Protein AF-A0A2I0SR01-F1 (afdb_monomer)

Structure (mmCIF, N/CA/C/O backbone):
data_AF-A0A2I0SR01-F1
#
_entry.id   AF-A0A2I0SR01-F1
#
loop_
_atom_site.group_PDB
_atom_s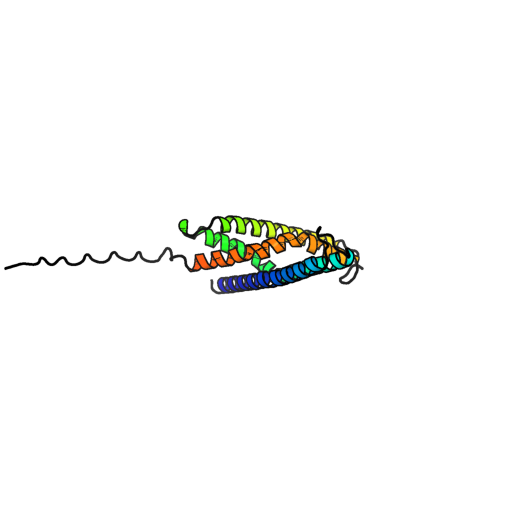ite.id
_atom_site.type_symbol
_atom_site.label_atom_id
_atom_site.label_alt_id
_atom_site.label_comp_id
_atom_site.label_asym_id
_atom_site.label_entity_id
_atom_site.label_seq_id
_atom_site.pdbx_PDB_ins_code
_atom_site.Cartn_x
_atom_site.Cartn_y
_atom_site.Cartn_z
_atom_site.occupancy
_atom_site.B_iso_or_equiv
_atom_site.auth_seq_id
_atom_site.auth_comp_id
_atom_site.auth_asym_id
_atom_site.auth_atom_id
_atom_site.pdbx_PDB_model_num
ATOM 1 N N . MET A 1 1 ? -26.925 -10.225 7.134 1.00 52.69 1 MET A N 1
ATOM 2 C CA . MET A 1 1 ? -25.995 -9.984 8.264 1.00 52.69 1 MET A CA 1
ATOM 3 C C . MET A 1 1 ? -24.881 -11.035 8.388 1.00 52.69 1 MET A C 1
ATOM 5 O O . MET A 1 1 ? -23.734 -10.642 8.496 1.00 52.69 1 MET A O 1
ATOM 9 N N . SER A 1 2 ? -25.132 -12.357 8.329 1.00 61.84 2 SER A N 1
ATOM 10 C CA . SER A 1 2 ? -24.053 -13.362 8.531 1.00 61.84 2 SER A CA 1
ATOM 11 C C . SER A 1 2 ? -22.964 -13.396 7.438 1.00 61.84 2 SER A C 1
ATOM 13 O O . SER A 1 2 ? -21.800 -13.632 7.756 1.00 61.84 2 SER A O 1
ATOM 15 N N . ALA A 1 3 ? -23.317 -13.155 6.169 1.00 66.38 3 ALA A N 1
ATOM 16 C CA . ALA A 1 3 ? -22.359 -13.140 5.054 1.00 66.38 3 ALA A CA 1
ATOM 17 C C . ALA A 1 3 ? -21.400 -11.936 5.114 1.00 66.38 3 ALA A C 1
ATOM 19 O O . ALA A 1 3 ? -20.198 -12.102 4.936 1.00 66.38 3 ALA A O 1
ATOM 20 N N . ASP A 1 4 ? -21.920 -10.764 5.479 1.00 76.50 4 ASP A N 1
ATOM 21 C CA . ASP A 1 4 ? -21.166 -9.512 5.617 1.00 76.50 4 ASP A CA 1
ATOM 22 C C . ASP A 1 4 ? -20.095 -9.606 6.724 1.00 76.50 4 ASP A C 1
ATOM 24 O O . ASP A 1 4 ? -18.917 -9.331 6.513 1.00 76.50 4 ASP A O 1
ATOM 28 N N . HIS A 1 5 ? -20.442 -10.196 7.876 1.00 79.62 5 HIS A N 1
ATOM 29 C CA . HIS A 1 5 ? -19.466 -10.489 8.936 1.00 79.62 5 HIS A CA 1
ATOM 30 C C . HIS A 1 5 ? -18.418 -11.555 8.567 1.00 79.62 5 HIS A C 1
ATOM 32 O O . HIS A 1 5 ? -17.373 -11.642 9.221 1.00 79.62 5 HIS A O 1
ATOM 38 N N . ARG A 1 6 ? -18.688 -12.435 7.593 1.00 86.12 6 ARG A N 1
ATOM 39 C CA . ARG A 1 6 ? -17.674 -13.374 7.082 1.00 86.12 6 ARG A CA 1
ATOM 40 C C . ARG A 1 6 ? -16.718 -12.638 6.151 1.00 86.12 6 ARG A C 1
ATOM 42 O O . ARG A 1 6 ? -15.528 -12.658 6.434 1.00 86.12 6 ARG A O 1
ATOM 49 N N . ALA A 1 7 ? -17.242 -11.900 5.173 1.00 88.88 7 ALA A N 1
ATOM 50 C CA . ALA A 1 7 ? -16.445 -11.086 4.257 1.00 88.88 7 ALA A CA 1
ATOM 51 C C . ALA A 1 7 ? -15.526 -10.105 5.006 1.00 88.88 7 ALA A C 1
ATOM 53 O O . ALA A 1 7 ? -14.319 -10.109 4.791 1.00 88.88 7 ALA A O 1
ATOM 54 N N . HIS A 1 8 ? -16.054 -9.371 5.990 1.00 92.25 8 HIS A N 1
ATOM 55 C CA . HIS A 1 8 ? -15.253 -8.462 6.815 1.00 92.25 8 HIS A CA 1
ATOM 56 C C . HIS A 1 8 ? -14.089 -9.168 7.534 1.00 92.25 8 HIS A C 1
ATOM 58 O O . HIS A 1 8 ? -12.955 -8.687 7.552 1.00 92.25 8 HIS A O 1
ATOM 64 N N . ARG A 1 9 ? -14.340 -10.349 8.119 1.00 93.00 9 ARG A N 1
ATOM 65 C CA . ARG A 1 9 ? -13.285 -11.147 8.767 1.00 93.00 9 ARG A CA 1
ATOM 66 C C . ARG A 1 9 ? -12.267 -11.680 7.769 1.00 93.00 9 ARG A C 1
ATOM 68 O O . ARG A 1 9 ? -11.122 -11.893 8.157 1.00 93.00 9 ARG A O 1
ATOM 75 N N . ASP A 1 10 ? -12.676 -11.955 6.540 1.00 94.94 10 ASP A N 1
ATOM 76 C CA . ASP A 1 10 ? -11.791 -12.422 5.477 1.00 94.94 10 ASP A CA 1
ATOM 77 C C . ASP A 1 10 ? -10.863 -11.286 5.034 1.00 94.94 10 ASP A C 1
ATOM 79 O O . ASP A 1 10 ? -9.646 -11.469 5.026 1.00 94.94 10 ASP A O 1
ATOM 83 N N . PHE A 1 11 ? -11.400 -10.080 4.838 1.00 95.88 11 PHE A N 1
ATOM 84 C CA . PHE A 1 11 ? -10.606 -8.887 4.540 1.00 95.88 11 PHE A CA 1
ATOM 85 C C . PHE A 1 11 ? -9.628 -8.528 5.660 1.00 95.88 11 PHE A C 1
ATOM 87 O O . PHE A 1 11 ? -8.463 -8.254 5.389 1.00 95.88 11 PHE A O 1
ATOM 94 N N . LEU A 1 12 ? -10.039 -8.624 6.928 1.00 96.81 12 LEU A N 1
ATOM 95 C CA . LEU A 1 12 ? -9.124 -8.437 8.059 1.00 96.81 12 LEU A CA 1
ATOM 96 C C . LEU A 1 12 ? -7.978 -9.465 8.085 1.00 96.81 12 LEU A C 1
ATOM 98 O O . LEU A 1 12 ? -6.892 -9.145 8.567 1.00 96.81 12 LEU A O 1
ATOM 102 N N . ARG A 1 13 ? -8.188 -10.690 7.579 1.00 96.56 13 ARG A N 1
ATOM 103 C CA . ARG A 1 13 ? -7.103 -11.678 7.429 1.00 96.56 13 ARG A CA 1
ATOM 104 C C . ARG A 1 13 ? -6.187 -11.349 6.255 1.00 96.56 13 ARG A C 1
ATOM 106 O O . ARG A 1 13 ? -4.988 -11.574 6.369 1.00 96.56 13 ARG A O 1
ATOM 113 N N . HIS A 1 14 ? -6.726 -10.838 5.148 1.00 97.19 14 HIS A N 1
ATOM 114 C CA . HIS A 1 14 ? -5.905 -10.362 4.032 1.00 97.19 14 HIS A CA 1
ATOM 115 C C . HIS A 1 14 ? -5.042 -9.173 4.454 1.00 97.19 14 HIS A C 1
ATOM 117 O O . HIS A 1 14 ? -3.862 -9.155 4.134 1.00 97.19 14 HIS A O 1
ATOM 123 N N . LEU A 1 15 ? -5.591 -8.264 5.263 1.00 98.00 15 LEU A N 1
ATOM 124 C CA . LEU A 1 15 ? -4.843 -7.169 5.874 1.00 98.00 15 LEU A CA 1
ATOM 125 C C . LEU A 1 15 ? -3.683 -7.669 6.745 1.00 98.00 15 LEU A C 1
ATOM 127 O O . LEU A 1 15 ? -2.566 -7.192 6.595 1.00 98.00 15 LEU A O 1
ATOM 131 N N . ASP A 1 16 ? -3.924 -8.639 7.634 1.00 97.38 16 ASP A N 1
ATOM 132 C CA . ASP A 1 16 ? -2.852 -9.189 8.479 1.00 97.38 16 ASP A CA 1
ATOM 133 C C . ASP A 1 16 ? -1.746 -9.839 7.652 1.00 97.38 16 ASP A C 1
ATOM 135 O O . ASP A 1 16 ? -0.566 -9.700 7.973 1.00 97.38 16 ASP A O 1
ATOM 139 N N . ARG A 1 17 ? -2.139 -10.576 6.607 1.00 97.50 17 ARG A N 1
ATOM 140 C CA . ARG A 1 17 ? -1.195 -11.210 5.691 1.00 97.50 17 ARG A CA 1
ATOM 141 C C . ARG A 1 17 ? -0.364 -10.155 4.975 1.00 97.50 17 ARG A C 1
ATOM 143 O O . ARG A 1 17 ? 0.852 -10.241 5.037 1.00 97.50 17 ARG A O 1
ATOM 150 N N . TYR A 1 18 ? -1.016 -9.148 4.400 1.00 98.12 18 TYR A N 1
ATOM 151 C CA . TYR A 1 18 ? -0.356 -8.035 3.733 1.00 98.12 18 TYR A CA 1
ATOM 152 C C . TYR A 1 18 ? 0.671 -7.358 4.647 1.00 98.12 18 TYR A C 1
ATOM 154 O O . TYR A 1 18 ? 1.852 -7.353 4.331 1.00 98.12 18 TYR A O 1
ATOM 162 N N . VAL A 1 19 ? 0.262 -6.905 5.839 1.00 98.06 19 VAL A N 1
ATOM 163 C CA . VAL A 1 19 ? 1.172 -6.262 6.806 1.00 98.06 19 VAL A CA 1
ATOM 164 C C . VAL A 1 19 ? 2.347 -7.178 7.169 1.00 98.06 19 VAL A C 1
ATOM 166 O O . VAL A 1 19 ? 3.483 -6.720 7.290 1.00 98.06 19 VAL A O 1
ATOM 169 N N . SER A 1 20 ? 2.100 -8.481 7.342 1.00 97.56 20 SER A N 1
ATOM 170 C CA . SER A 1 20 ? 3.166 -9.436 7.647 1.00 97.56 20 SER A CA 1
ATOM 171 C C . SER A 1 20 ? 4.119 -9.672 6.478 1.00 97.56 20 SER A C 1
ATOM 173 O O . SER A 1 20 ? 5.297 -9.913 6.733 1.00 97.56 20 SER A O 1
ATOM 175 N N . ASP A 1 21 ? 3.626 -9.704 5.246 1.00 97.69 21 ASP A N 1
ATOM 176 C CA . ASP A 1 21 ? 4.435 -9.995 4.067 1.00 97.69 21 ASP A CA 1
ATOM 177 C C . ASP A 1 21 ? 5.217 -8.751 3.636 1.00 97.69 21 ASP A C 1
ATOM 179 O O . ASP A 1 21 ? 6.431 -8.852 3.477 1.00 97.69 21 ASP A O 1
ATOM 183 N N . SER A 1 22 ? 4.597 -7.565 3.635 1.00 97.00 22 SER A N 1
ATOM 184 C CA . SER A 1 22 ? 5.293 -6.288 3.420 1.00 97.00 22 SER A CA 1
ATOM 185 C C . SER A 1 22 ? 6.413 -6.074 4.430 1.00 97.00 22 SER A C 1
ATOM 187 O O . SER A 1 22 ? 7.502 -5.656 4.052 1.00 97.00 22 SER A O 1
ATOM 189 N N . LYS A 1 23 ? 6.204 -6.438 5.706 1.00 96.69 23 LYS A N 1
ATOM 190 C CA . LYS A 1 23 ? 7.279 -6.378 6.703 1.00 96.69 23 LYS A CA 1
ATOM 191 C C . LYS A 1 23 ? 8.465 -7.271 6.331 1.00 96.69 23 LYS A C 1
ATOM 193 O O . LYS A 1 23 ? 9.598 -6.834 6.462 1.00 96.69 23 LYS A O 1
ATOM 198 N N . LYS A 1 24 ? 8.232 -8.509 5.883 1.00 97.56 24 LYS A N 1
ATOM 199 C CA . LYS A 1 24 ? 9.330 -9.403 5.468 1.00 97.56 24 LYS A CA 1
ATOM 200 C C . LYS A 1 24 ? 10.065 -8.844 4.254 1.00 97.56 24 LYS A C 1
ATOM 202 O O . LYS A 1 24 ? 11.285 -8.946 4.197 1.00 97.56 24 LYS A O 1
ATOM 207 N N . THR A 1 25 ? 9.324 -8.281 3.302 1.00 97.12 25 THR A N 1
ATOM 208 C CA . THR A 1 25 ? 9.886 -7.649 2.107 1.00 97.12 25 THR A CA 1
ATOM 209 C C . THR A 1 25 ? 10.754 -6.449 2.477 1.00 97.12 25 THR A C 1
ATOM 211 O O . THR A 1 25 ? 11.874 -6.352 1.983 1.00 97.12 25 THR A O 1
ATOM 214 N N . LEU A 1 26 ? 10.289 -5.593 3.393 1.00 95.94 26 LEU A N 1
ATOM 215 C CA . LEU A 1 26 ? 11.051 -4.443 3.875 1.00 95.94 26 LEU A CA 1
ATOM 216 C C . LEU A 1 26 ? 12.269 -4.869 4.703 1.00 95.94 26 LEU A C 1
ATOM 218 O O . LEU A 1 26 ? 13.369 -4.431 4.407 1.00 95.94 26 LEU A O 1
ATOM 222 N N . ASP A 1 27 ? 12.116 -5.806 5.644 1.00 97.81 27 ASP A N 1
ATOM 223 C CA . ASP A 1 27 ? 13.239 -6.316 6.444 1.00 97.81 27 ASP A CA 1
ATOM 224 C C . ASP A 1 27 ? 14.335 -6.934 5.535 1.00 97.81 27 ASP A C 1
ATOM 226 O O . ASP A 1 27 ? 15.530 -6.795 5.797 1.00 97.81 27 ASP A O 1
ATOM 230 N N . ALA A 1 28 ? 13.946 -7.612 4.446 1.00 97.56 28 ALA A N 1
ATOM 231 C CA . ALA A 1 28 ? 14.885 -8.163 3.466 1.00 97.56 28 ALA A CA 1
ATOM 232 C C . ALA A 1 28 ? 15.514 -7.096 2.557 1.00 97.56 28 ALA A C 1
ATOM 234 O O . ALA A 1 28 ? 16.635 -7.286 2.079 1.00 97.56 28 ALA A O 1
ATOM 235 N N . TRP A 1 29 ? 14.788 -6.013 2.281 1.00 97.00 29 TRP A N 1
ATOM 236 C CA . TRP A 1 29 ? 15.305 -4.859 1.559 1.00 97.00 29 TRP A CA 1
ATOM 237 C C . TRP A 1 29 ? 16.326 -4.096 2.399 1.00 97.00 29 TRP A C 1
ATOM 239 O O . TRP A 1 29 ? 17.415 -3.844 1.900 1.00 97.00 29 TRP A O 1
ATOM 249 N N . ASP A 1 30 ? 16.018 -3.810 3.662 1.00 96.50 30 ASP A N 1
ATOM 250 C CA . ASP A 1 30 ? 16.896 -3.071 4.571 1.00 96.50 30 ASP A CA 1
ATOM 251 C C . ASP A 1 30 ? 18.232 -3.801 4.750 1.00 96.50 30 ASP A C 1
ATOM 253 O O . ASP A 1 30 ? 19.290 -3.216 4.548 1.00 96.50 30 ASP A O 1
ATOM 257 N N . ALA A 1 31 ? 18.192 -5.117 4.992 1.00 97.62 31 ALA A N 1
ATOM 258 C CA . ALA A 1 31 ? 19.406 -5.929 5.087 1.00 97.62 31 ALA A CA 1
ATOM 259 C C . ALA A 1 31 ? 20.240 -5.907 3.794 1.00 97.62 31 ALA A C 1
ATOM 261 O O . ALA A 1 31 ? 21.466 -5.876 3.840 1.00 97.62 31 ALA A O 1
ATOM 262 N N . TYR A 1 32 ? 19.583 -5.926 2.629 1.00 97.44 32 TYR A N 1
ATOM 263 C CA . TYR A 1 32 ? 20.282 -5.819 1.353 1.00 97.44 32 TYR A CA 1
ATOM 264 C C . TYR A 1 32 ? 20.895 -4.430 1.168 1.00 97.44 32 TYR A C 1
ATOM 266 O O . TYR A 1 32 ? 22.056 -4.335 0.780 1.00 97.44 32 TYR A O 1
ATOM 274 N N . ALA A 1 33 ? 20.130 -3.372 1.438 1.00 96.06 33 ALA A N 1
ATOM 275 C CA . ALA A 1 33 ? 20.574 -1.998 1.273 1.00 96.06 33 ALA A CA 1
ATOM 276 C C . ALA A 1 33 ? 21.790 -1.708 2.160 1.00 96.06 33 ALA A C 1
ATOM 278 O O . ALA A 1 33 ? 22.808 -1.273 1.633 1.00 96.06 33 ALA A O 1
ATOM 279 N N . ASP A 1 34 ? 21.740 -2.090 3.439 1.00 96.12 34 ASP A N 1
ATOM 280 C CA . ASP A 1 34 ? 22.843 -1.935 4.396 1.00 96.12 34 ASP A CA 1
ATOM 281 C C . ASP A 1 34 ? 24.158 -2.576 3.913 1.00 96.12 34 ASP A C 1
ATOM 283 O O . ASP A 1 34 ? 25.244 -2.055 4.163 1.00 96.12 34 ASP A O 1
ATOM 287 N N . GLU A 1 35 ? 24.080 -3.714 3.218 1.00 97.06 35 GLU A N 1
ATOM 288 C CA . GLU A 1 35 ? 25.249 -4.417 2.676 1.00 97.06 35 GLU A CA 1
ATOM 289 C C . GLU A 1 35 ? 25.740 -3.847 1.333 1.00 97.06 35 GLU A C 1
ATOM 291 O O . GLU A 1 35 ? 26.898 -4.056 0.963 1.00 97.06 35 GLU A O 1
ATOM 296 N N . HIS A 1 36 ? 24.868 -3.167 0.582 1.00 97.56 36 HIS A N 1
ATOM 297 C CA . HIS A 1 36 ? 25.108 -2.781 -0.814 1.00 97.56 36 HIS A CA 1
ATOM 298 C C . HIS A 1 36 ? 25.207 -1.268 -1.036 1.00 97.56 36 HIS A C 1
ATOM 300 O O . HIS A 1 36 ? 25.354 -0.841 -2.184 1.00 97.56 36 HIS A O 1
ATOM 306 N N . THR A 1 37 ? 25.171 -0.470 0.030 1.00 97.00 37 THR A N 1
ATOM 307 C CA . THR A 1 37 ? 25.406 0.977 -0.006 1.00 97.00 37 THR A CA 1
ATOM 308 C C . THR A 1 37 ? 26.627 1.375 0.815 1.00 97.00 37 THR A C 1
ATOM 310 O O . THR A 1 37 ? 26.975 0.720 1.796 1.00 97.00 37 THR A O 1
ATOM 313 N N . ASP A 1 38 ? 27.273 2.474 0.436 1.00 95.44 38 ASP A N 1
ATOM 314 C CA . ASP A 1 38 ? 28.314 3.098 1.243 1.00 95.44 38 ASP A CA 1
ATOM 315 C C . ASP A 1 38 ? 27.754 3.840 2.473 1.00 95.44 38 ASP A C 1
ATOM 317 O O . ASP A 1 38 ? 26.554 3.843 2.744 1.00 95.44 38 ASP A O 1
ATOM 321 N N . LEU A 1 39 ? 28.644 4.468 3.250 1.00 93.88 39 LEU A N 1
ATOM 322 C CA . LEU A 1 39 ? 28.270 5.197 4.471 1.00 93.88 39 LEU A CA 1
ATOM 323 C C . LEU A 1 39 ? 27.380 6.420 4.211 1.00 93.88 39 LEU A C 1
ATOM 325 O O . LEU A 1 39 ? 26.742 6.908 5.144 1.00 93.88 39 LEU A O 1
ATOM 329 N N . ASP A 1 40 ? 27.352 6.910 2.974 1.00 93.88 40 ASP A N 1
ATOM 330 C CA . ASP A 1 40 ? 26.526 8.032 2.541 1.00 93.88 40 ASP A CA 1
ATOM 331 C C . ASP A 1 40 ? 25.193 7.545 1.929 1.00 93.88 40 ASP A C 1
ATOM 333 O O . ASP A 1 40 ? 24.351 8.360 1.548 1.00 93.88 40 ASP A O 1
ATOM 337 N N . GLY A 1 41 ? 24.972 6.224 1.875 1.00 91.81 41 GLY A N 1
ATOM 338 C CA . GLY A 1 41 ? 23.774 5.592 1.328 1.00 91.81 41 GLY A CA 1
ATOM 339 C C . GLY A 1 41 ? 23.790 5.441 -0.195 1.00 91.81 41 GLY A C 1
ATOM 340 O O . GLY A 1 41 ? 22.750 5.132 -0.779 1.00 91.81 41 GLY A O 1
ATOM 341 N N . TRP A 1 42 ? 24.935 5.650 -0.854 1.00 95.94 42 TRP A N 1
ATOM 342 C CA . TRP A 1 42 ? 25.054 5.441 -2.297 1.00 95.94 42 TRP A CA 1
ATOM 343 C C . TRP A 1 42 ? 25.289 3.967 -2.608 1.00 95.94 42 TRP A C 1
ATOM 345 O O . TRP A 1 42 ? 26.167 3.351 -2.000 1.00 95.94 42 TRP A O 1
ATOM 355 N N . PRO A 1 43 ? 24.543 3.374 -3.552 1.00 97.31 43 PRO A N 1
ATOM 356 C CA . PRO A 1 43 ? 24.750 1.983 -3.912 1.00 97.31 43 PRO A CA 1
ATOM 357 C C . PRO A 1 43 ? 26.114 1.770 -4.579 1.00 97.31 43 PRO A C 1
ATOM 359 O O . PRO A 1 43 ? 26.573 2.579 -5.380 1.00 97.31 43 PRO A O 1
ATOM 362 N N . TYR A 1 44 ? 26.761 0.642 -4.279 1.00 96.81 44 TYR A N 1
ATOM 363 C CA . TYR A 1 44 ? 28.016 0.260 -4.939 1.00 96.81 44 TYR A CA 1
ATOM 364 C C . TYR A 1 44 ? 27.815 -0.146 -6.410 1.00 96.81 44 TYR A C 1
ATOM 366 O O . TYR A 1 44 ? 28.747 -0.061 -7.211 1.00 96.81 44 TYR A O 1
ATOM 374 N N . ASP A 1 45 ? 26.610 -0.610 -6.752 1.00 97.62 45 ASP A N 1
ATOM 375 C CA . ASP A 1 45 ? 26.165 -0.956 -8.103 1.00 97.62 45 ASP A CA 1
ATOM 376 C C . ASP A 1 45 ? 24.722 -0.464 -8.291 1.00 97.62 45 ASP A C 1
ATOM 378 O O . ASP A 1 45 ? 23.767 -1.106 -7.843 1.00 97.62 45 ASP A O 1
ATOM 382 N N . ASP A 1 46 ? 24.572 0.682 -8.961 1.00 96.38 46 ASP A N 1
ATOM 383 C CA . ASP A 1 46 ? 23.280 1.325 -9.229 1.00 96.38 46 ASP A CA 1
ATOM 384 C C . ASP A 1 46 ? 22.286 0.386 -9.924 1.00 96.38 46 ASP A C 1
ATOM 386 O O . ASP A 1 46 ? 21.092 0.382 -9.619 1.00 96.38 46 ASP A O 1
ATOM 390 N N . HIS A 1 47 ? 22.769 -0.423 -10.869 1.00 95.56 47 HIS A N 1
ATOM 391 C CA . HIS A 1 47 ? 21.911 -1.274 -11.681 1.00 95.56 47 HIS A CA 1
ATOM 392 C C . HIS A 1 47 ? 21.396 -2.466 -10.869 1.00 95.56 47 HIS A C 1
ATOM 394 O O . HIS A 1 47 ? 20.196 -2.749 -10.872 1.00 95.56 47 HIS A O 1
ATOM 400 N N . ALA A 1 48 ? 22.278 -3.154 -10.138 1.00 96.88 48 ALA A N 1
ATOM 401 C CA . ALA A 1 48 ? 21.874 -4.256 -9.266 1.00 96.88 48 ALA A CA 1
ATOM 402 C C . ALA A 1 48 ? 20.935 -3.776 -8.148 1.00 96.88 48 ALA A C 1
ATOM 404 O O . ALA A 1 48 ? 19.929 -4.435 -7.860 1.00 96.88 48 ALA A O 1
ATOM 405 N N . TYR A 1 49 ? 21.224 -2.606 -7.573 1.00 96.75 49 TYR A N 1
ATOM 406 C CA . TYR A 1 49 ? 20.393 -1.989 -6.548 1.00 96.75 49 TYR A CA 1
ATOM 407 C C . TYR A 1 49 ? 19.002 -1.631 -7.085 1.00 96.75 49 TYR A C 1
ATOM 409 O O . TYR A 1 49 ? 17.996 -1.994 -6.475 1.00 96.75 49 TYR A O 1
ATOM 417 N N . GLY A 1 50 ? 18.930 -1.010 -8.268 1.00 96.00 50 GLY A N 1
ATOM 418 C CA . GLY A 1 50 ? 17.671 -0.675 -8.937 1.00 96.00 50 GLY A CA 1
ATOM 419 C C . GLY A 1 50 ? 16.816 -1.905 -9.258 1.00 96.00 50 GLY A C 1
ATOM 420 O O . GLY A 1 50 ? 15.618 -1.915 -8.976 1.00 96.00 50 GLY A O 1
ATOM 421 N N . LEU A 1 51 ? 17.423 -2.990 -9.754 1.00 96.12 51 LEU A N 1
ATOM 422 C CA . LEU A 1 51 ? 16.712 -4.256 -9.977 1.00 96.12 51 LEU A CA 1
ATOM 423 C C . LEU A 1 51 ? 16.152 -4.840 -8.675 1.00 96.12 51 LEU A C 1
ATOM 425 O O . LEU A 1 51 ? 15.050 -5.396 -8.653 1.00 96.12 51 LEU A O 1
ATOM 429 N N . ARG A 1 52 ? 16.904 -4.730 -7.576 1.00 96.88 52 ARG A N 1
ATOM 430 C CA . ARG A 1 52 ? 16.459 -5.221 -6.273 1.00 96.88 52 ARG A CA 1
ATOM 431 C C . ARG A 1 52 ? 15.330 -4.362 -5.697 1.00 96.88 52 ARG A C 1
ATOM 433 O O . ARG A 1 52 ? 14.396 -4.935 -5.138 1.00 96.88 52 ARG A O 1
ATOM 440 N N . ALA A 1 53 ? 15.384 -3.044 -5.890 1.00 97.19 53 ALA A N 1
ATOM 441 C CA . ALA A 1 53 ? 14.320 -2.115 -5.514 1.00 97.19 53 ALA A CA 1
ATOM 442 C C . ALA A 1 53 ? 13.033 -2.410 -6.297 1.00 97.19 53 ALA A C 1
ATOM 444 O O . ALA A 1 53 ? 11.992 -2.650 -5.696 1.00 97.19 53 ALA A O 1
ATOM 445 N N . SER A 1 54 ? 13.130 -2.540 -7.623 1.00 97.06 54 SER A N 1
ATOM 446 C CA . SER A 1 54 ? 11.990 -2.886 -8.480 1.00 97.06 54 SER A CA 1
ATOM 447 C C . SER A 1 54 ? 11.320 -4.198 -8.051 1.00 97.06 54 SER A C 1
ATOM 449 O O . SER A 1 54 ? 10.093 -4.300 -8.007 1.00 97.06 54 SER A O 1
ATOM 451 N N . ARG A 1 55 ? 12.114 -5.200 -7.647 1.00 97.44 55 ARG A N 1
ATOM 452 C CA . ARG A 1 55 ? 11.575 -6.457 -7.117 1.00 97.44 55 ARG A CA 1
ATOM 453 C C . ARG A 1 55 ? 10.853 -6.283 -5.780 1.00 97.44 55 ARG A C 1
ATOM 455 O O . ARG A 1 55 ? 9.793 -6.873 -5.607 1.00 97.44 55 ARG A O 1
ATOM 462 N N . ARG A 1 56 ? 11.397 -5.492 -4.850 1.00 97.88 56 ARG A N 1
ATOM 463 C CA . ARG A 1 56 ? 10.726 -5.160 -3.578 1.00 97.88 56 ARG A CA 1
ATOM 464 C C . ARG A 1 56 ? 9.358 -4.526 -3.837 1.00 97.88 56 ARG A C 1
ATOM 466 O O . ARG A 1 56 ? 8.375 -4.901 -3.194 1.00 97.88 56 ARG A O 1
ATOM 473 N N . ASP A 1 57 ? 9.305 -3.592 -4.780 1.00 98.38 57 ASP A N 1
ATOM 474 C CA . ASP A 1 57 ? 8.083 -2.865 -5.119 1.00 98.38 57 ASP A CA 1
ATOM 475 C C . ASP A 1 57 ? 7.037 -3.816 -5.712 1.00 98.38 57 ASP A C 1
ATOM 477 O O . ASP A 1 57 ? 5.892 -3.838 -5.259 1.00 98.38 57 ASP A O 1
ATOM 481 N N . ALA A 1 58 ? 7.453 -4.682 -6.643 1.00 97.56 58 ALA A N 1
ATOM 482 C CA . ALA A 1 58 ? 6.597 -5.709 -7.231 1.00 97.56 58 ALA A CA 1
ATOM 483 C C . ALA A 1 58 ? 6.077 -6.723 -6.195 1.00 97.56 58 ALA A C 1
ATOM 485 O O . ALA A 1 58 ? 4.875 -6.980 -6.148 1.00 97.56 58 ALA A O 1
ATOM 486 N N . ASP A 1 59 ? 6.953 -7.259 -5.337 1.00 97.56 59 ASP A N 1
ATOM 487 C CA . ASP A 1 59 ? 6.584 -8.231 -4.296 1.00 97.56 59 ASP A CA 1
ATOM 488 C C . ASP A 1 59 ? 5.560 -7.616 -3.312 1.00 97.56 59 ASP A C 1
ATOM 490 O O . ASP A 1 59 ? 4.641 -8.285 -2.831 1.00 97.56 59 ASP A O 1
ATOM 494 N N . THR A 1 60 ? 5.682 -6.316 -3.029 1.00 97.69 60 THR A N 1
ATOM 495 C CA . THR A 1 60 ? 4.763 -5.589 -2.138 1.00 97.69 60 THR A CA 1
ATOM 496 C C . THR A 1 60 ? 3.429 -5.287 -2.813 1.00 97.69 60 THR A C 1
ATOM 498 O O . THR A 1 60 ? 2.376 -5.450 -2.188 1.00 97.69 60 THR A O 1
ATOM 501 N N . ALA A 1 61 ? 3.450 -4.899 -4.091 1.00 97.38 61 ALA A N 1
ATOM 502 C CA . ALA A 1 61 ? 2.242 -4.719 -4.887 1.00 97.38 61 ALA A CA 1
ATOM 503 C C . ALA A 1 61 ? 1.451 -6.035 -4.990 1.00 97.38 61 ALA A C 1
ATOM 505 O O . ALA A 1 61 ? 0.253 -6.054 -4.704 1.00 97.38 61 ALA A O 1
ATOM 506 N N . GLU A 1 62 ? 2.123 -7.155 -5.280 1.00 96.06 62 GLU A N 1
ATOM 507 C CA . GLU A 1 62 ? 1.503 -8.485 -5.331 1.00 96.06 62 GLU A CA 1
ATOM 508 C C . GLU A 1 62 ? 0.846 -8.859 -3.993 1.00 96.06 62 GLU A C 1
ATOM 510 O O . GLU A 1 62 ? -0.301 -9.321 -3.961 1.00 96.06 62 GLU A O 1
ATOM 515 N N . ALA A 1 63 ? 1.527 -8.609 -2.869 1.00 96.12 63 ALA A N 1
ATOM 516 C CA . ALA A 1 63 ? 0.969 -8.865 -1.544 1.00 96.12 63 ALA A CA 1
ATOM 517 C C . ALA A 1 63 ? -0.314 -8.050 -1.277 1.00 96.12 63 ALA A C 1
ATOM 519 O O . ALA A 1 63 ? -1.226 -8.528 -0.587 1.00 96.12 63 ALA A O 1
ATOM 520 N N . PHE A 1 64 ? -0.408 -6.832 -1.820 1.00 97.38 64 PHE A N 1
ATOM 521 C CA . PHE A 1 64 ? -1.560 -5.949 -1.636 1.00 97.38 64 PHE A CA 1
ATOM 522 C C . PHE A 1 64 ? -2.784 -6.356 -2.463 1.00 97.38 64 PHE A C 1
ATOM 524 O O . PHE A 1 64 ? -3.913 -6.100 -2.039 1.00 97.38 64 PHE A O 1
ATOM 531 N N . GLU A 1 65 ? -2.619 -7.044 -3.595 1.00 94.44 65 GLU A N 1
ATOM 532 C CA . GLU A 1 65 ? -3.730 -7.383 -4.502 1.00 94.44 65 GLU A CA 1
ATOM 533 C C . GLU A 1 65 ? -4.857 -8.176 -3.814 1.00 94.44 65 GLU A C 1
ATOM 535 O O . GLU A 1 65 ? -6.046 -7.932 -4.033 1.00 94.44 65 GLU A O 1
ATOM 540 N N . SER A 1 66 ? -4.515 -9.066 -2.875 1.00 90.62 66 SER A N 1
ATOM 541 C CA . SER A 1 66 ? -5.519 -9.797 -2.082 1.00 90.62 66 SER A CA 1
ATOM 542 C C . SER A 1 66 ? -6.327 -8.896 -1.132 1.00 90.62 66 SER A C 1
ATOM 544 O O . SER A 1 66 ? -7.467 -9.220 -0.781 1.00 90.62 66 SER A O 1
ATOM 546 N N . LEU A 1 67 ? -5.739 -7.788 -0.677 1.00 95.06 67 LEU A N 1
ATOM 547 C CA . LEU A 1 67 ? -6.370 -6.798 0.198 1.00 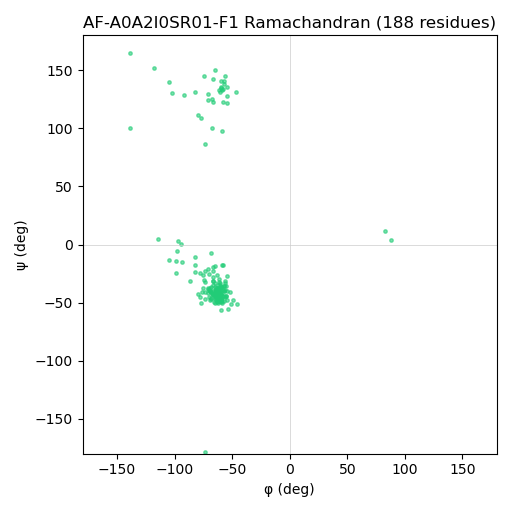95.06 67 LEU A CA 1
ATOM 548 C C . LEU A 1 67 ? -7.154 -5.751 -0.600 1.00 95.06 67 LEU A C 1
ATOM 550 O O . LEU A 1 67 ? -8.183 -5.279 -0.114 1.00 95.06 67 LEU A O 1
ATOM 554 N N . ARG A 1 68 ? -6.715 -5.432 -1.821 1.00 93.50 68 ARG A N 1
ATOM 555 C CA . ARG A 1 68 ? -7.239 -4.359 -2.677 1.00 93.50 68 ARG A CA 1
ATOM 556 C C . ARG A 1 68 ? -8.766 -4.320 -2.743 1.00 93.50 68 ARG A C 1
ATOM 558 O O . ARG A 1 68 ? -9.374 -3.302 -2.423 1.00 93.50 68 ARG A O 1
ATOM 565 N N . TYR A 1 69 ? -9.402 -5.453 -3.044 1.00 90.19 69 TYR A N 1
ATOM 566 C CA . TYR A 1 69 ? -10.867 -5.553 -3.136 1.00 90.19 69 TYR A CA 1
ATOM 567 C C . TYR A 1 69 ? -11.605 -5.280 -1.813 1.00 90.19 69 TYR A C 1
ATOM 569 O O . TYR A 1 69 ? -12.771 -4.888 -1.819 1.00 90.19 69 TYR A O 1
ATOM 577 N N . GLY A 1 70 ? -10.951 -5.514 -0.674 1.00 94.56 70 GLY A N 1
ATOM 578 C CA . GLY A 1 70 ? -11.518 -5.333 0.663 1.00 94.56 70 GLY A CA 1
ATOM 579 C C . GLY A 1 70 ? -11.138 -4.020 1.344 1.00 94.56 70 GLY A C 1
ATOM 580 O O . GLY A 1 70 ? -11.770 -3.658 2.337 1.00 94.56 70 GLY A O 1
ATOM 581 N N . ALA A 1 71 ? -10.130 -3.306 0.840 1.00 97.25 71 ALA A N 1
ATOM 582 C CA . ALA A 1 71 ? -9.532 -2.146 1.498 1.00 97.25 71 ALA A CA 1
ATOM 583 C C . ALA A 1 71 ? -10.566 -1.051 1.806 1.00 97.25 71 ALA A C 1
ATOM 585 O O . ALA A 1 71 ? -10.701 -0.623 2.955 1.00 97.25 71 ALA A O 1
ATOM 586 N N . ARG A 1 72 ? -11.385 -0.681 0.813 1.00 97.31 72 ARG A N 1
ATOM 587 C CA . ARG A 1 72 ? -12.430 0.341 0.976 1.00 97.31 72 ARG A CA 1
ATOM 588 C C . ARG A 1 72 ? -13.511 -0.073 1.972 1.00 97.31 72 ARG A C 1
ATOM 590 O O . ARG A 1 72 ? -13.946 0.730 2.792 1.00 97.31 72 ARG A O 1
ATOM 597 N N . HIS A 1 73 ? -13.906 -1.346 1.954 1.00 96.31 73 HIS A N 1
ATOM 598 C CA . HIS A 1 73 ? -14.849 -1.886 2.935 1.00 96.31 73 HIS A CA 1
ATOM 599 C C . HIS A 1 73 ? -14.282 -1.819 4.361 1.00 96.31 73 HIS A C 1
ATOM 601 O O . HIS A 1 73 ? -15.010 -1.475 5.296 1.00 96.31 73 HIS A O 1
ATOM 607 N N . LEU A 1 74 ? -12.996 -2.136 4.547 1.00 97.94 74 LEU A N 1
ATOM 608 C CA . LEU A 1 74 ? -12.352 -2.052 5.857 1.00 97.94 74 LEU A CA 1
ATOM 609 C C . LEU A 1 74 ? -12.301 -0.612 6.376 1.00 97.94 74 LEU A C 1
ATOM 611 O O . LEU A 1 74 ? -12.609 -0.410 7.549 1.00 97.94 74 LEU A O 1
ATOM 615 N N . LEU A 1 75 ? -11.977 0.365 5.520 1.00 98.12 75 LEU A N 1
ATOM 616 C CA . LEU A 1 75 ? -11.977 1.788 5.879 1.00 98.12 75 LEU A CA 1
ATOM 617 C C . LEU A 1 75 ? -13.359 2.254 6.339 1.00 98.12 75 LEU A C 1
ATOM 619 O O . LEU A 1 75 ? -13.507 2.675 7.483 1.00 98.12 75 LEU A O 1
ATOM 623 N N . VAL A 1 76 ? -14.386 2.068 5.506 1.00 96.94 76 VAL A N 1
ATOM 624 C CA . VAL A 1 76 ? -15.766 2.479 5.826 1.00 96.94 76 VAL A CA 1
ATOM 625 C C . VAL A 1 76 ? -16.266 1.810 7.109 1.00 96.94 76 VAL A C 1
ATOM 627 O O . VAL A 1 76 ? -16.930 2.433 7.944 1.00 96.94 76 VAL A O 1
ATOM 630 N N . THR A 1 77 ? -15.929 0.531 7.304 1.00 96.50 77 THR A N 1
ATOM 631 C CA . THR A 1 77 ? -16.299 -0.186 8.529 1.00 96.50 77 THR A CA 1
ATOM 632 C C . THR A 1 77 ? -15.580 0.389 9.747 1.00 96.50 77 THR A C 1
ATOM 634 O O . THR A 1 77 ? -16.215 0.578 10.784 1.00 96.50 77 THR A O 1
ATOM 637 N N . ALA A 1 78 ? -14.283 0.684 9.641 1.00 97.25 78 ALA A N 1
ATOM 638 C CA . ALA A 1 78 ? -13.504 1.258 10.731 1.00 97.25 78 ALA A CA 1
ATOM 639 C C . ALA A 1 78 ? -13.987 2.670 11.093 1.00 97.25 78 ALA A C 1
ATOM 641 O O . ALA A 1 78 ? -14.152 2.960 12.273 1.00 97.25 78 ALA A O 1
ATOM 642 N N . GLU A 1 79 ? -14.297 3.519 10.115 1.00 96.69 79 GLU A N 1
ATOM 643 C CA . GLU A 1 79 ? -14.885 4.848 10.335 1.00 96.69 79 GLU A CA 1
ATOM 644 C C . GLU A 1 79 ? -16.233 4.753 11.056 1.00 96.69 79 GLU A C 1
ATOM 646 O O . GLU A 1 79 ? -16.460 5.423 12.067 1.00 96.69 79 GLU A O 1
ATOM 651 N N . THR A 1 80 ? -17.102 3.847 10.596 1.00 95.62 80 THR A N 1
ATOM 652 C CA . THR A 1 80 ? -18.396 3.586 11.238 1.00 95.62 80 THR A CA 1
ATOM 653 C C . THR A 1 80 ? -18.203 3.118 12.677 1.00 95.62 80 THR A C 1
ATOM 655 O O . THR A 1 80 ? -18.876 3.593 13.587 1.00 95.62 80 THR A O 1
ATOM 658 N N . GLN A 1 81 ? -17.286 2.181 12.912 1.00 95.19 81 GLN A N 1
ATOM 659 C CA . GLN A 1 81 ? -16.977 1.683 14.250 1.00 95.19 81 GLN A CA 1
ATOM 660 C C . GLN A 1 81 ? -16.439 2.791 15.154 1.00 95.19 81 GLN A C 1
ATOM 662 O O . GLN A 1 81 ? -16.892 2.914 16.289 1.00 95.19 81 GLN A O 1
ATOM 667 N N . LEU A 1 82 ? -15.522 3.612 14.643 1.00 94.44 82 LEU A N 1
ATOM 668 C CA . LEU A 1 82 ? -14.918 4.722 15.366 1.00 94.44 82 LEU A CA 1
ATOM 669 C C . LEU A 1 82 ? -15.973 5.739 15.818 1.00 94.44 82 LEU A C 1
ATOM 671 O O . LEU A 1 82 ? -15.942 6.157 16.971 1.00 94.44 82 LEU A O 1
ATOM 675 N N . GLY A 1 83 ? -16.944 6.064 14.958 1.00 92.69 83 GLY A N 1
ATOM 676 C CA . GLY A 1 83 ? -18.046 6.977 15.285 1.00 92.69 83 GLY A CA 1
ATOM 677 C C . GLY A 1 83 ? -19.022 6.461 16.351 1.00 92.69 83 GLY A C 1
ATOM 678 O O . GLY A 1 83 ? -19.728 7.256 16.964 1.00 92.69 83 GLY A O 1
ATOM 679 N N . HIS A 1 84 ? -19.058 5.149 16.605 1.00 91.88 84 HIS A N 1
ATOM 680 C CA . HIS A 1 84 ? -19.895 4.543 17.649 1.00 91.88 84 HIS A CA 1
ATOM 681 C C . HIS A 1 84 ? -19.141 4.265 18.957 1.00 91.88 84 HIS A C 1
ATOM 683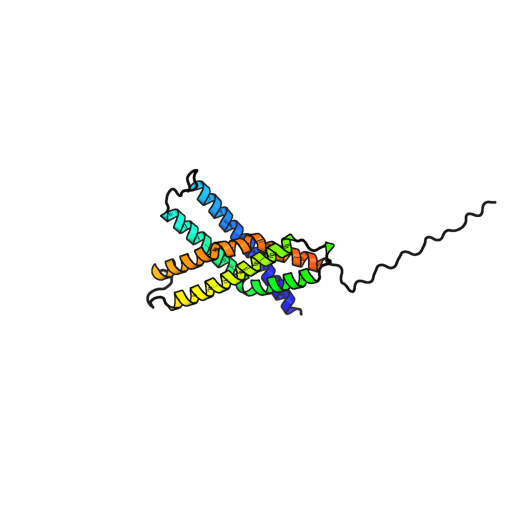 O O . HIS A 1 84 ? -19.749 3.815 19.932 1.00 91.88 84 HIS A O 1
ATOM 689 N N . LEU A 1 85 ? -17.823 4.483 18.996 1.00 92.00 85 LEU A N 1
ATOM 690 C CA . LEU A 1 85 ? -17.049 4.305 20.218 1.00 92.00 85 LEU A CA 1
ATOM 691 C C . LEU A 1 85 ? -17.311 5.457 21.201 1.00 92.00 85 LEU A C 1
ATOM 693 O O . LEU A 1 85 ? -17.449 6.604 20.781 1.00 92.00 85 LEU A O 1
ATOM 697 N N . PRO A 1 86 ? -17.326 5.190 22.522 1.00 89.06 86 PRO A N 1
ATOM 698 C CA . PRO A 1 86 ? -17.344 6.255 23.519 1.00 89.06 86 PRO A CA 1
ATOM 699 C C . PRO A 1 86 ? -16.138 7.184 23.339 1.00 89.06 86 PRO A C 1
ATOM 701 O O . PRO A 1 86 ? -15.026 6.694 23.131 1.00 89.06 86 PRO A O 1
ATOM 704 N N . GLU A 1 87 ? -16.324 8.498 23.499 1.00 83.06 87 GLU A N 1
ATOM 705 C CA . GLU A 1 87 ? -15.270 9.503 23.260 1.00 83.06 87 GLU A CA 1
ATOM 706 C C . GLU A 1 87 ? -13.964 9.191 24.010 1.00 83.06 87 GLU A C 1
ATOM 708 O O . GLU A 1 87 ? -12.885 9.260 23.431 1.00 83.06 87 GLU A O 1
ATOM 713 N N . GLY A 1 88 ? -14.047 8.729 25.264 1.00 84.69 88 GLY A N 1
ATOM 714 C CA . GLY A 1 88 ? -12.871 8.351 26.063 1.00 84.69 88 GLY A CA 1
ATOM 715 C C . GLY A 1 88 ? -12.120 7.095 25.588 1.00 84.69 88 GLY A C 1
ATOM 716 O O . GLY A 1 88 ? -11.071 6.772 26.136 1.00 84.69 88 GLY A O 1
ATOM 717 N N . THR A 1 89 ? -12.649 6.364 24.602 1.00 88.50 89 THR A N 1
ATOM 718 C CA . THR A 1 89 ? -12.009 5.184 23.985 1.00 88.50 89 THR A CA 1
ATOM 719 C C . THR A 1 89 ? -11.309 5.531 22.669 1.00 88.50 89 THR A C 1
ATOM 721 O O . THR A 1 89 ? -10.389 4.821 22.256 1.00 88.50 89 THR A O 1
ATOM 724 N N . VAL A 1 90 ? -11.735 6.605 22.000 1.00 91.00 90 VAL A N 1
ATOM 725 C CA . VAL A 1 90 ? -11.186 7.033 20.712 1.00 91.00 90 VAL A CA 1
ATOM 726 C C . VAL A 1 90 ? -9.779 7.595 20.910 1.00 91.00 90 VAL A C 1
ATOM 728 O O . VAL A 1 90 ? -9.544 8.452 21.756 1.00 91.00 90 VAL A O 1
ATOM 731 N N . GLN A 1 91 ? -8.825 7.118 20.110 1.00 93.12 91 GLN A N 1
ATOM 732 C CA . GLN A 1 91 ? -7.448 7.614 20.126 1.00 93.12 91 GLN A CA 1
ATOM 733 C C . GLN A 1 91 ? -7.220 8.544 18.934 1.00 93.12 91 GLN A C 1
ATOM 735 O O . GLN A 1 91 ? -7.468 8.145 17.798 1.00 93.12 91 GLN A O 1
ATOM 740 N N . SER A 1 92 ? -6.670 9.743 19.155 1.00 93.06 92 SER A N 1
ATOM 741 C CA . SER A 1 92 ? -6.419 10.718 18.077 1.00 93.06 92 SER A CA 1
ATOM 742 C C . SER A 1 92 ? -5.543 10.158 16.950 1.00 93.06 92 SER A C 1
ATOM 744 O O . SER A 1 92 ? -5.744 10.492 15.784 1.00 93.06 92 SER A O 1
ATOM 746 N N . ARG A 1 93 ? -4.615 9.242 17.272 1.00 96.88 93 ARG A N 1
ATOM 747 C CA . ARG A 1 93 ? -3.787 8.558 16.265 1.00 96.88 93 ARG A CA 1
ATOM 748 C C . ARG A 1 93 ? -4.609 7.735 15.273 1.00 96.88 93 ARG A C 1
ATOM 750 O O . ARG A 1 93 ? -4.211 7.636 14.123 1.00 96.88 93 ARG A O 1
ATOM 757 N N . TRP A 1 94 ? -5.742 7.165 15.695 1.00 97.69 94 TRP A N 1
ATOM 758 C CA . TRP A 1 94 ? -6.589 6.368 14.811 1.00 97.69 94 TRP A CA 1
ATOM 759 C C . TRP A 1 94 ? -7.215 7.232 13.721 1.00 97.69 94 TRP A C 1
ATOM 761 O O . TRP A 1 94 ? -7.231 6.815 12.571 1.00 97.69 94 TRP A O 1
ATOM 771 N N . VAL A 1 95 ? -7.649 8.449 14.058 1.00 95.81 95 VAL A N 1
ATOM 772 C CA . VAL A 1 95 ? -8.204 9.405 13.086 1.00 95.81 95 VAL A CA 1
ATOM 773 C C . VAL A 1 95 ? -7.156 9.779 12.037 1.00 95.81 95 VAL A C 1
ATOM 775 O O . VAL A 1 95 ? -7.424 9.693 10.844 1.00 95.81 95 VAL A O 1
ATOM 778 N N . TYR A 1 96 ? -5.943 10.128 12.479 1.00 97.50 96 TYR A N 1
ATOM 779 C CA . TYR A 1 96 ? -4.827 10.422 11.577 1.00 97.50 96 TYR A CA 1
ATOM 780 C C . TYR A 1 96 ? -4.501 9.232 10.662 1.00 97.50 96 TYR A C 1
ATOM 782 O O . TYR A 1 96 ? -4.444 9.384 9.447 1.00 97.50 96 TYR A O 1
ATOM 790 N N . GLN A 1 97 ? -4.345 8.037 11.239 1.00 98.38 97 GLN A N 1
ATOM 791 C CA . GLN A 1 97 ? -3.978 6.829 10.497 1.00 98.38 97 GLN A CA 1
ATOM 792 C C . GLN A 1 97 ? -5.052 6.422 9.482 1.00 98.38 97 GLN A C 1
ATOM 794 O O . GLN A 1 97 ? -4.706 6.013 8.381 1.00 98.38 97 GLN A O 1
ATOM 799 N N . LEU A 1 98 ? -6.343 6.574 9.804 1.00 98.19 98 LEU A N 1
ATOM 800 C CA . LEU A 1 98 ? -7.417 6.370 8.826 1.00 98.19 98 LEU A CA 1
ATOM 801 C C . LEU A 1 98 ? -7.330 7.368 7.666 1.00 98.19 98 LEU A C 1
ATOM 803 O O . LEU A 1 98 ? -7.492 6.965 6.519 1.00 98.19 98 LEU A O 1
ATOM 807 N N . GLY A 1 99 ? -7.026 8.637 7.952 1.00 98.00 99 GLY A N 1
ATOM 808 C CA . GLY A 1 99 ? -6.817 9.652 6.918 1.00 98.00 99 GLY A CA 1
ATOM 809 C C . GLY A 1 99 ? -5.674 9.300 5.962 1.00 98.00 99 GLY A C 1
ATOM 810 O O . GLY A 1 99 ? -5.844 9.407 4.749 1.00 98.00 99 GLY A O 1
ATOM 811 N N . VAL A 1 100 ? -4.543 8.819 6.492 1.00 98.62 100 VAL A N 1
ATOM 812 C CA . VAL A 1 100 ? -3.410 8.357 5.671 1.00 98.62 100 VAL A CA 1
ATOM 813 C C . VAL A 1 100 ? -3.809 7.161 4.806 1.00 98.62 100 VAL A C 1
ATOM 815 O O . VAL A 1 100 ? -3.598 7.188 3.599 1.00 98.62 100 VAL A O 1
ATOM 818 N N . LEU A 1 101 ? -4.453 6.144 5.388 1.00 98.62 101 LEU A N 1
ATOM 819 C CA . LEU A 1 101 ? -4.885 4.955 4.644 1.00 98.62 101 LEU A CA 1
ATOM 820 C C . LEU A 1 101 ? -5.889 5.288 3.529 1.00 98.62 101 LEU A C 1
ATOM 822 O O . LEU A 1 101 ? -5.824 4.696 2.451 1.00 98.62 101 LEU A O 1
ATOM 826 N N . HIS A 1 102 ? -6.800 6.236 3.765 1.00 98.25 102 HIS A N 1
ATOM 827 C CA . HIS A 1 102 ? -7.742 6.699 2.746 1.00 98.25 102 HIS A CA 1
ATOM 828 C C . HIS A 1 102 ? -7.012 7.401 1.598 1.00 98.25 102 HIS A C 1
ATOM 830 O O . HIS A 1 102 ? -7.198 7.036 0.439 1.00 98.25 102 HIS A O 1
ATOM 836 N N . ALA A 1 103 ? -6.140 8.363 1.913 1.00 98.50 103 ALA A N 1
ATOM 837 C CA . ALA A 1 103 ? -5.376 9.093 0.906 1.00 98.50 103 ALA A CA 1
ATOM 838 C C . ALA A 1 103 ? -4.474 8.160 0.082 1.00 98.50 103 ALA A C 1
ATOM 840 O O . ALA A 1 103 ? -4.419 8.277 -1.141 1.00 98.50 103 ALA A O 1
ATOM 841 N N . ALA A 1 104 ? -3.814 7.204 0.739 1.00 98.62 104 ALA A N 1
ATOM 842 C CA . ALA A 1 104 ? -2.990 6.200 0.080 1.00 98.62 104 ALA A CA 1
ATOM 843 C C . ALA A 1 104 ? -3.825 5.299 -0.843 1.00 98.62 104 ALA A C 1
ATOM 845 O O . ALA A 1 104 ? -3.422 5.047 -1.975 1.00 98.62 104 ALA A O 1
ATOM 846 N N . LEU A 1 105 ? -5.015 4.857 -0.413 1.00 98.50 105 LEU A N 1
ATOM 847 C CA . LEU A 1 105 ? -5.890 4.047 -1.267 1.00 98.50 105 LEU A CA 1
ATOM 848 C C . LEU A 1 105 ? -6.377 4.816 -2.495 1.00 98.50 105 LEU A C 1
ATOM 850 O O . LEU A 1 105 ? -6.307 4.279 -3.596 1.00 98.50 105 LEU A O 1
ATOM 854 N N . ASP A 1 106 ? -6.810 6.067 -2.327 1.00 98.38 106 ASP A N 1
ATOM 855 C CA . ASP A 1 106 ? -7.247 6.900 -3.452 1.00 98.38 106 ASP A CA 1
ATOM 856 C C . ASP A 1 106 ? -6.115 7.088 -4.475 1.00 98.38 106 ASP A C 1
ATOM 858 O O . ASP A 1 106 ? -6.358 7.112 -5.683 1.00 98.38 106 ASP A O 1
ATOM 862 N N . ARG A 1 107 ? -4.863 7.208 -4.011 1.00 98.56 107 ARG A N 1
ATOM 863 C CA . ARG A 1 107 ? -3.686 7.292 -4.887 1.00 98.56 107 ARG A CA 1
ATOM 864 C C . ARG A 1 107 ? -3.376 5.972 -5.583 1.00 98.56 107 ARG A C 1
ATOM 866 O O . ARG A 1 107 ? -3.113 5.990 -6.780 1.00 98.56 107 ARG A O 1
ATOM 873 N N . LEU A 1 108 ? -3.478 4.840 -4.891 1.00 98.44 108 LEU A N 1
ATOM 874 C CA . LEU A 1 108 ? -3.303 3.510 -5.489 1.00 98.44 108 LEU A CA 1
ATOM 875 C C . LEU A 1 108 ? -4.388 3.170 -6.523 1.00 98.44 108 LEU A C 1
ATOM 877 O O . LEU A 1 108 ? -4.116 2.461 -7.496 1.00 98.44 108 LEU A O 1
ATOM 881 N N . GLU A 1 109 ? -5.618 3.650 -6.323 1.00 97.19 109 GLU A N 1
ATOM 882 C CA . GLU A 1 109 ? -6.702 3.551 -7.308 1.00 97.19 109 GLU A CA 1
ATOM 883 C C . GLU A 1 109 ? -6.366 4.384 -8.557 1.00 97.19 109 GLU A C 1
ATOM 885 O O . GLU A 1 109 ? -6.364 3.836 -9.658 1.00 97.19 109 GLU A O 1
ATOM 890 N N . GLN A 1 110 ? -5.961 5.649 -8.388 1.00 98.06 110 GLN A N 1
ATOM 891 C CA . GLN A 1 110 ? -5.553 6.527 -9.498 1.00 98.06 110 GLN A CA 1
ATOM 892 C C . GLN A 1 110 ? -4.366 5.973 -10.297 1.00 98.06 110 GLN A C 1
ATOM 894 O O . GLN A 1 110 ? -4.414 5.934 -11.524 1.00 98.06 110 GLN A O 1
ATOM 899 N N . LEU A 1 111 ? -3.306 5.523 -9.619 1.00 98.25 111 LEU A N 1
ATOM 900 C CA . LEU A 1 111 ? -2.127 4.950 -10.277 1.00 98.25 111 LEU A CA 1
ATOM 901 C C . LEU A 1 111 ? -2.479 3.681 -11.054 1.00 98.25 111 LEU A C 1
ATOM 903 O O . LEU A 1 111 ? -1.924 3.422 -12.115 1.00 98.25 111 LEU A O 1
ATOM 907 N N . HIS A 1 112 ? -3.423 2.885 -10.554 1.00 97.19 112 HIS A N 1
ATOM 908 C CA . HIS A 1 112 ? -3.866 1.697 -11.271 1.00 97.19 112 HIS A CA 1
ATOM 909 C C . HIS A 1 112 ? -4.674 2.032 -12.520 1.00 97.19 112 HIS A C 1
ATOM 911 O O . HIS A 1 112 ? -4.490 1.381 -13.541 1.00 97.19 112 HIS A O 1
ATOM 917 N N . GLU A 1 113 ? -5.536 3.047 -12.471 1.00 97.62 113 GLU A N 1
ATOM 918 C CA . GLU A 1 113 ? -6.222 3.542 -13.669 1.00 97.62 113 GLU A CA 1
ATOM 919 C C . GLU A 1 113 ? -5.209 4.025 -14.719 1.00 97.62 113 GLU A C 1
ATOM 921 O O . GLU A 1 113 ? -5.267 3.592 -15.869 1.00 97.62 113 GLU A O 1
ATOM 926 N N . GLN A 1 114 ? -4.212 4.813 -14.305 1.00 98.00 114 GLN A N 1
ATOM 927 C CA . GLN A 1 114 ? -3.120 5.268 -15.177 1.00 98.00 114 GLN A CA 1
ATOM 928 C C . GLN A 1 114 ? -2.292 4.108 -15.739 1.00 98.00 114 GLN A C 1
ATOM 930 O O . GLN A 1 114 ? -1.901 4.125 -16.907 1.00 98.00 114 GLN A O 1
ATOM 935 N N . TRP A 1 115 ? -2.043 3.073 -14.936 1.00 97.44 115 TRP A N 1
ATOM 936 C CA . TRP A 1 115 ? -1.393 1.853 -15.400 1.00 97.44 115 TRP A CA 1
ATOM 937 C C . TRP A 1 115 ? -2.217 1.143 -16.475 1.00 97.44 115 TRP A C 1
ATOM 939 O O . TRP A 1 115 ? -1.658 0.734 -17.490 1.00 97.44 115 TRP A O 1
ATOM 949 N N . LEU A 1 116 ? -3.536 1.011 -16.300 1.00 97.38 116 LEU A N 1
ATOM 950 C CA . LEU A 1 116 ? -4.400 0.397 -17.312 1.00 97.38 116 LEU A CA 1
ATOM 951 C C . LEU A 1 116 ? -4.368 1.187 -18.626 1.00 97.38 116 LEU A C 1
ATOM 953 O O . LEU A 1 116 ? -4.211 0.582 -19.684 1.00 97.38 116 LEU A O 1
ATOM 957 N N . GLU A 1 117 ? -4.434 2.519 -18.561 1.00 97.94 117 GLU A N 1
ATOM 958 C CA . GLU A 1 117 ? -4.306 3.392 -19.735 1.00 97.94 117 GLU A CA 1
ATOM 959 C C . GLU A 1 117 ? -2.938 3.247 -20.413 1.00 97.94 117 GLU A C 1
ATOM 961 O O . GLU A 1 117 ? -2.856 3.079 -21.632 1.00 97.94 117 GLU A O 1
ATOM 966 N N . THR A 1 118 ? -1.862 3.254 -19.624 1.00 97.12 118 THR A N 1
ATOM 967 C CA . THR A 1 118 ? -0.486 3.088 -20.110 1.00 97.12 118 THR A CA 1
ATOM 968 C C . THR A 1 118 ? -0.324 1.742 -20.801 1.00 97.12 118 THR A C 1
ATOM 970 O O . THR A 1 118 ? 0.156 1.683 -21.932 1.00 97.12 118 THR A O 1
ATOM 973 N N . ARG A 1 119 ? -0.784 0.664 -20.158 1.00 96.56 119 ARG A N 1
ATOM 974 C CA . ARG A 1 119 ? -0.751 -0.703 -20.682 1.00 96.56 119 ARG A CA 1
ATOM 975 C C . ARG A 1 119 ? -1.526 -0.826 -21.991 1.00 96.56 119 ARG A C 1
ATOM 977 O O . ARG A 1 119 ? -1.048 -1.482 -22.912 1.00 96.56 119 ARG A O 1
ATOM 984 N N . ASP A 1 120 ? -2.699 -0.209 -22.082 1.00 96.62 120 ASP A N 1
ATOM 985 C CA . ASP A 1 120 ? -3.547 -0.266 -23.275 1.00 96.62 120 ASP A CA 1
ATOM 986 C C . ASP A 1 120 ? -2.982 0.587 -24.433 1.00 96.62 120 ASP A C 1
ATOM 988 O O . ASP A 1 120 ? -3.256 0.304 -25.601 1.00 96.62 120 ASP A O 1
ATOM 992 N N . ALA A 1 121 ? -2.148 1.590 -24.133 1.00 96.81 121 ALA A N 1
ATOM 993 C CA . ALA A 1 121 ? -1.416 2.387 -25.118 1.00 96.81 121 ALA A CA 1
ATOM 994 C C . ALA A 1 121 ? -0.111 1.728 -25.611 1.00 96.81 121 ALA A C 1
ATOM 996 O O . ALA A 1 121 ? 0.490 2.206 -26.581 1.00 96.81 121 ALA A O 1
ATOM 997 N N . LEU A 1 122 ? 0.345 0.646 -24.970 1.00 96.69 122 LEU A N 1
ATOM 998 C CA . LEU A 1 122 ? 1.564 -0.045 -25.379 1.00 96.69 122 LEU A CA 1
ATOM 999 C C . LEU A 1 122 ? 1.418 -0.686 -26.774 1.00 96.69 122 LEU A C 1
ATOM 1001 O O . LEU A 1 122 ? 0.333 -1.124 -27.167 1.00 96.69 122 LEU A O 1
ATOM 1005 N N . PRO A 1 123 ? 2.522 -0.810 -27.539 1.00 96.25 123 PRO A N 1
ATOM 1006 C CA . PRO A 1 123 ? 2.508 -1.549 -28.797 1.00 96.25 123 PRO A CA 1
ATOM 1007 C C . PRO A 1 123 ? 2.017 -2.986 -28.592 1.00 96.25 123 PRO A C 1
ATOM 1009 O O . PRO A 1 123 ? 2.394 -3.631 -27.621 1.00 96.25 123 PRO A O 1
ATOM 1012 N N . ALA A 1 124 ? 1.290 -3.557 -29.556 1.00 94.00 124 ALA A N 1
ATOM 1013 C CA . ALA A 1 124 ? 0.773 -4.931 -29.454 1.00 94.00 124 ALA A CA 1
ATOM 1014 C C . ALA A 1 124 ? 1.862 -6.017 -29.266 1.00 94.00 124 ALA A C 1
ATOM 1016 O O . ALA A 1 124 ? 1.566 -7.149 -28.887 1.00 94.00 124 ALA A O 1
ATOM 1017 N N . THR A 1 125 ? 3.125 -5.696 -29.560 1.00 94.31 125 THR A N 1
ATOM 1018 C CA . THR A 1 125 ? 4.285 -6.566 -29.322 1.00 94.31 125 THR A CA 1
ATOM 1019 C C . THR A 1 125 ? 4.813 -6.504 -27.889 1.00 94.31 125 THR A C 1
ATOM 1021 O O . THR A 1 125 ? 5.562 -7.400 -27.502 1.00 94.31 125 THR A O 1
ATOM 1024 N N . ALA A 1 126 ? 4.454 -5.471 -27.123 1.00 95.62 126 ALA A N 1
ATOM 1025 C CA . ALA A 1 126 ? 4.828 -5.308 -25.728 1.00 95.62 126 ALA A CA 1
ATOM 1026 C C . ALA A 1 126 ? 3.912 -6.175 -24.856 1.00 95.62 126 ALA A C 1
ATOM 1028 O O . ALA A 1 126 ? 2.709 -5.958 -24.740 1.00 95.62 126 ALA A O 1
ATOM 1029 N N . LYS A 1 127 ? 4.503 -7.210 -24.275 1.00 93.88 127 LYS A N 1
ATOM 1030 C CA . LYS A 1 127 ? 3.856 -8.193 -23.403 1.00 93.88 127 LYS A CA 1
ATOM 1031 C C . LYS A 1 127 ? 4.784 -8.494 -22.235 1.00 93.88 127 LYS A C 1
ATOM 1033 O O . LYS A 1 127 ? 5.971 -8.194 -22.326 1.00 93.88 127 LYS A O 1
ATOM 1038 N N . ALA A 1 128 ? 4.269 -9.117 -21.180 1.00 93.25 128 ALA A N 1
ATOM 1039 C CA . ALA A 1 128 ? 5.095 -9.554 -20.055 1.00 93.25 128 ALA A CA 1
ATOM 1040 C C . ALA A 1 128 ? 6.363 -10.289 -20.536 1.00 93.25 128 ALA A C 1
ATOM 1042 O O . ALA A 1 128 ? 6.279 -11.171 -21.403 1.00 93.25 128 ALA A O 1
ATOM 1043 N N . GLY A 1 129 ? 7.522 -9.896 -20.004 1.00 93.12 129 GLY A N 1
ATOM 1044 C CA . GLY A 1 129 ? 8.839 -10.378 -20.429 1.00 93.12 129 GLY A CA 1
ATOM 1045 C C . GLY A 1 129 ? 9.474 -9.579 -21.574 1.00 93.12 129 GLY A C 1
ATOM 1046 O O . GLY A 1 129 ? 10.518 -9.977 -22.091 1.00 93.12 129 GLY A O 1
ATOM 1047 N N . THR A 1 130 ? 8.841 -8.495 -22.027 1.00 96.75 130 THR A N 1
ATOM 1048 C CA . THR A 1 130 ? 9.452 -7.530 -22.950 1.00 96.75 130 THR A CA 1
ATOM 1049 C C .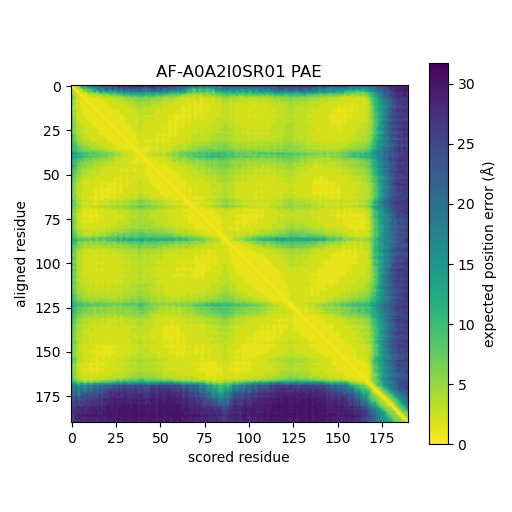 THR A 1 130 ? 9.830 -6.276 -22.185 1.00 96.75 130 THR A C 1
ATOM 1051 O O . THR A 1 130 ? 9.029 -5.790 -21.394 1.00 96.75 130 THR A O 1
ATOM 1054 N N . THR A 1 131 ? 10.994 -5.705 -22.496 1.00 95.81 131 THR A N 1
ATOM 1055 C CA . THR A 1 131 ? 11.518 -4.500 -21.834 1.00 95.81 131 THR A CA 1
ATOM 1056 C C . THR A 1 131 ? 10.485 -3.378 -21.764 1.00 95.81 131 THR A C 1
ATOM 1058 O O . THR A 1 131 ? 10.219 -2.863 -20.695 1.00 95.81 131 THR A O 1
ATOM 1061 N N . THR A 1 132 ? 9.795 -3.069 -22.865 1.00 96.75 132 THR A N 1
ATOM 1062 C CA . THR A 1 132 ? 8.779 -2.003 -22.879 1.00 96.75 132 THR A CA 1
ATOM 1063 C C . THR A 1 132 ? 7.621 -2.239 -21.904 1.00 96.75 132 THR A C 1
ATOM 1065 O O . THR A 1 132 ? 7.112 -1.285 -21.329 1.00 96.75 132 THR A O 1
ATOM 1068 N N . PHE A 1 133 ? 7.176 -3.487 -21.735 1.00 97.06 133 PHE A N 1
ATOM 1069 C CA . PHE A 1 133 ? 6.110 -3.805 -20.785 1.00 97.06 133 PHE A CA 1
ATOM 1070 C C . PHE A 1 133 ? 6.642 -3.845 -19.351 1.00 97.06 133 PHE A C 1
ATOM 1072 O O . PHE A 1 133 ? 6.013 -3.294 -18.453 1.00 97.06 133 PHE A O 1
ATOM 1079 N N . ASP A 1 134 ? 7.786 -4.497 -19.148 1.00 96.44 134 ASP A N 1
ATOM 1080 C CA . ASP A 1 134 ? 8.365 -4.718 -17.825 1.00 96.44 134 ASP A CA 1
ATOM 1081 C C . ASP A 1 134 ? 8.857 -3.397 -17.207 1.00 96.44 134 ASP A C 1
ATOM 1083 O O . ASP A 1 134 ? 8.641 -3.184 -16.019 1.00 96.44 134 ASP A O 1
ATOM 1087 N N . ASP A 1 135 ? 9.407 -2.475 -18.006 1.00 96.19 135 ASP A N 1
ATOM 1088 C CA . ASP A 1 135 ? 9.800 -1.129 -17.562 1.00 96.19 135 ASP A CA 1
ATOM 1089 C C . ASP A 1 135 ? 8.574 -0.304 -17.144 1.00 96.19 135 ASP A C 1
ATOM 1091 O O . ASP A 1 135 ? 8.574 0.324 -16.089 1.00 96.19 135 ASP A O 1
ATOM 1095 N N . ALA A 1 136 ? 7.495 -0.338 -17.936 1.00 97.25 136 ALA A N 1
ATOM 1096 C CA . ALA A 1 136 ? 6.259 0.372 -17.602 1.00 97.25 136 ALA A CA 1
ATOM 1097 C C . ALA A 1 136 ? 5.596 -0.196 -16.333 1.00 97.25 136 ALA A C 1
ATOM 1099 O O . ALA A 1 136 ? 5.051 0.551 -15.521 1.00 97.25 136 ALA A O 1
ATOM 1100 N N . LEU A 1 137 ? 5.661 -1.517 -16.143 1.00 97.81 137 LEU A N 1
ATOM 1101 C CA . LEU A 1 137 ? 5.180 -2.170 -14.929 1.00 97.81 137 LEU A CA 1
ATOM 1102 C C . LEU A 1 137 ? 6.063 -1.836 -13.716 1.00 97.81 137 LEU A C 1
ATOM 1104 O O . LEU A 1 137 ? 5.542 -1.623 -12.622 1.00 97.81 137 LEU A O 1
ATOM 1108 N N . ALA A 1 138 ? 7.385 -1.787 -13.899 1.00 97.69 138 ALA A N 1
ATOM 1109 C CA . ALA A 1 138 ? 8.324 -1.402 -12.853 1.00 97.69 138 ALA A CA 1
ATOM 1110 C C . ALA A 1 138 ? 8.086 0.040 -12.388 1.00 97.69 138 ALA A C 1
ATOM 1112 O O . ALA A 1 138 ? 8.065 0.272 -11.182 1.00 97.69 138 ALA A O 1
ATOM 1113 N N . GLU A 1 139 ? 7.829 0.968 -13.313 1.00 97.94 139 GLU A N 1
ATOM 1114 C CA . GLU A 1 139 ? 7.467 2.352 -12.987 1.00 97.94 139 GLU A CA 1
ATOM 1115 C C . GLU A 1 139 ? 6.174 2.408 -12.164 1.00 97.94 139 GLU A C 1
ATOM 1117 O O . GLU A 1 139 ? 6.150 3.002 -11.089 1.00 97.94 139 GLU A O 1
ATOM 1122 N N . TYR A 1 140 ? 5.122 1.700 -12.595 1.00 98.19 140 TYR A N 1
ATOM 1123 C CA . TYR A 1 140 ? 3.864 1.626 -11.844 1.00 98.19 140 TYR A CA 1
ATOM 1124 C C . TYR A 1 140 ? 4.070 1.135 -10.400 1.00 98.19 140 TYR A C 1
ATOM 1126 O O . TYR A 1 140 ? 3.497 1.690 -9.455 1.00 98.19 140 TYR A O 1
ATOM 1134 N N . HIS A 1 141 ? 4.884 0.094 -10.207 1.00 98.44 141 HIS A N 1
ATOM 1135 C CA . HIS A 1 141 ? 5.193 -0.414 -8.872 1.00 98.44 141 HIS A CA 1
ATOM 1136 C C . HIS A 1 141 ? 6.017 0.584 -8.050 1.00 98.44 141 HIS A C 1
ATOM 1138 O O . HIS A 1 141 ? 5.705 0.788 -6.875 1.00 98.44 141 HIS A O 1
ATOM 1144 N N . ALA A 1 142 ? 7.010 1.237 -8.657 1.00 98.06 142 ALA A N 1
ATOM 1145 C CA . ALA A 1 142 ? 7.837 2.243 -7.998 1.00 98.06 142 ALA A CA 1
ATOM 1146 C C . ALA A 1 142 ? 7.010 3.458 -7.539 1.00 98.06 142 ALA A C 1
ATOM 1148 O O . ALA A 1 142 ? 7.134 3.897 -6.396 1.00 98.06 142 ALA A O 1
ATOM 1149 N N . GLU A 1 143 ? 6.101 3.960 -8.378 1.00 98.12 143 GLU A N 1
ATOM 1150 C CA . GLU A 1 143 ? 5.187 5.053 -8.016 1.00 98.12 143 GLU A CA 1
ATOM 1151 C C . GLU A 1 143 ? 4.174 4.641 -6.935 1.00 98.12 143 GLU A C 1
ATOM 1153 O O . GLU A 1 143 ? 3.759 5.461 -6.110 1.00 98.12 143 GLU A O 1
ATOM 1158 N N . SER A 1 144 ? 3.784 3.364 -6.910 1.00 98.44 144 SER A N 1
ATOM 1159 C CA . SER A 1 144 ? 2.850 2.818 -5.918 1.00 98.44 144 SER A CA 1
ATOM 1160 C C . SER A 1 144 ? 3.501 2.553 -4.558 1.00 98.44 144 SER A C 1
ATOM 1162 O O . SER A 1 144 ? 2.798 2.525 -3.545 1.00 98.44 144 SER A O 1
ATOM 1164 N N . TRP A 1 145 ? 4.823 2.353 -4.520 1.00 97.38 145 TRP A N 1
ATOM 1165 C CA . TRP A 1 145 ? 5.558 1.849 -3.358 1.00 97.38 145 TRP A CA 1
ATOM 1166 C C . TRP A 1 145 ? 5.265 2.613 -2.063 1.00 97.38 145 TRP A C 1
ATOM 1168 O O . TRP A 1 145 ? 4.914 1.995 -1.060 1.00 97.38 145 TRP A O 1
ATOM 1178 N N . SER A 1 146 ? 5.356 3.945 -2.068 1.00 97.25 146 SER A N 1
ATOM 1179 C CA . SER A 1 146 ? 5.180 4.745 -0.846 1.00 97.25 146 SER A CA 1
ATOM 1180 C C . SER A 1 146 ? 3.773 4.619 -0.253 1.00 97.25 146 SER A C 1
ATOM 1182 O O . SER A 1 146 ? 3.614 4.518 0.961 1.00 97.25 146 SER A O 1
ATOM 1184 N N . TYR A 1 147 ? 2.746 4.542 -1.098 1.00 98.56 147 TYR A N 1
ATOM 1185 C CA . TYR A 1 147 ? 1.363 4.369 -0.656 1.00 98.56 147 TYR A CA 1
ATOM 1186 C C . TYR A 1 147 ? 1.086 2.942 -0.167 1.00 98.56 147 TYR A C 1
ATOM 1188 O O . TYR A 1 147 ? 0.273 2.731 0.736 1.00 98.56 147 TYR A O 1
ATOM 1196 N N . LEU A 1 148 ? 1.760 1.945 -0.746 1.00 98.56 148 LEU A N 1
ATOM 1197 C CA . LEU A 1 148 ? 1.737 0.577 -0.233 1.00 98.56 148 LEU A CA 1
ATOM 1198 C C . LEU A 1 148 ? 2.403 0.514 1.151 1.00 98.56 148 LEU A C 1
ATOM 1200 O O . LEU A 1 148 ? 1.843 -0.087 2.074 1.00 98.56 148 LEU A O 1
ATOM 1204 N N . ASP A 1 149 ? 3.539 1.186 1.331 1.00 98.06 149 ASP A N 1
ATOM 1205 C CA . ASP A 1 149 ? 4.223 1.272 2.622 1.00 98.06 149 ASP A CA 1
ATOM 1206 C C . ASP A 1 149 ? 3.370 1.978 3.693 1.00 98.06 149 ASP A C 1
ATOM 1208 O O . ASP A 1 149 ? 3.249 1.475 4.813 1.00 98.06 149 ASP A O 1
ATOM 1212 N N . ASP A 1 150 ? 2.646 3.047 3.340 1.00 98.50 150 ASP A N 1
ATOM 1213 C CA . ASP A 1 150 ? 1.648 3.673 4.223 1.00 98.50 150 ASP A CA 1
ATOM 1214 C C . ASP A 1 150 ? 0.593 2.656 4.697 1.00 98.50 150 ASP A C 1
ATOM 1216 O O . ASP A 1 150 ? 0.253 2.582 5.887 1.00 98.50 150 ASP A O 1
ATOM 1220 N N . TRP A 1 151 ? 0.092 1.817 3.782 1.00 98.44 151 TRP A N 1
ATOM 1221 C CA . TRP A 1 151 ? -0.844 0.740 4.110 1.00 98.44 151 TRP A CA 1
ATOM 1222 C C . TRP A 1 151 ? -0.226 -0.328 5.017 1.00 98.44 151 TRP A C 1
ATOM 1224 O O . TRP A 1 151 ? -0.900 -0.822 5.928 1.00 98.44 151 TRP A O 1
ATOM 1234 N N . ALA A 1 152 ? 1.041 -0.683 4.806 1.00 97.88 152 ALA A N 1
ATOM 1235 C CA . ALA A 1 152 ? 1.743 -1.662 5.631 1.00 97.88 152 ALA A CA 1
ATOM 1236 C C . ALA A 1 152 ? 1.994 -1.115 7.048 1.00 97.88 152 ALA A C 1
ATOM 1238 O O . ALA A 1 152 ? 1.767 -1.812 8.042 1.00 97.88 152 ALA A O 1
ATOM 1239 N N . THR A 1 153 ? 2.369 0.160 7.144 1.00 97.88 153 THR A N 1
ATOM 1240 C CA . THR A 1 153 ? 2.701 0.855 8.391 1.00 97.88 153 THR A CA 1
ATOM 1241 C C . THR A 1 153 ? 1.463 1.163 9.233 1.00 97.88 153 THR A C 1
ATOM 1243 O O . THR A 1 153 ? 1.472 1.002 10.460 1.00 97.88 153 THR A O 1
ATOM 1246 N N . HIS A 1 154 ? 0.363 1.588 8.608 1.00 98.12 154 HIS A N 1
ATOM 1247 C CA . HIS A 1 154 ? -0.832 2.051 9.321 1.00 98.12 154 HIS A CA 1
ATOM 1248 C C . HIS A 1 154 ? -1.995 1.054 9.326 1.00 98.12 154 HIS A C 1
ATOM 1250 O O . HIS A 1 154 ? -2.906 1.188 10.147 1.00 98.12 154 HIS A O 1
ATOM 1256 N N . GLY A 1 155 ? -1.958 0.006 8.498 1.00 97.00 155 GLY A N 1
ATOM 1257 C CA . GLY A 1 155 ? -3.063 -0.941 8.333 1.00 97.00 155 GLY A CA 1
ATOM 1258 C C . GLY A 1 155 ? -3.528 -1.604 9.635 1.00 97.00 155 GLY A C 1
ATOM 1259 O O . GLY A 1 155 ? -4.725 -1.818 9.838 1.00 97.00 155 GLY A O 1
ATOM 1260 N N . LYS A 1 156 ? -2.615 -1.845 10.588 1.00 96.88 156 LYS A N 1
ATOM 1261 C CA . LYS A 1 156 ? -2.938 -2.423 11.909 1.00 96.88 156 LYS A CA 1
ATOM 1262 C C . LYS A 1 156 ? -4.016 -1.637 12.669 1.00 96.88 156 LYS A C 1
ATOM 1264 O O . LYS A 1 156 ? -4.773 -2.233 13.440 1.00 96.88 156 LYS A O 1
ATOM 1269 N N . THR A 1 157 ? -4.148 -0.337 12.422 1.00 97.81 157 THR A N 1
ATOM 1270 C CA . THR A 1 157 ? -5.172 0.515 13.038 1.00 97.81 157 THR A CA 1
ATOM 1271 C C . THR A 1 157 ? -6.592 0.019 12.782 1.00 97.81 157 THR A C 1
ATOM 1273 O O . THR A 1 157 ? -7.419 0.042 13.693 1.00 97.81 157 THR A O 1
ATOM 1276 N N . LEU A 1 158 ? -6.865 -0.546 11.603 1.00 98.00 158 LEU A N 1
ATOM 1277 C CA . LEU A 1 158 ? -8.179 -1.106 11.266 1.00 98.00 158 LEU A CA 1
ATOM 1278 C C . LEU A 1 158 ? -8.560 -2.258 12.212 1.00 98.00 158 LEU A C 1
ATOM 1280 O O . LEU A 1 158 ? -9.702 -2.374 12.663 1.00 98.00 158 LEU A O 1
ATOM 1284 N N . ARG A 1 159 ? -7.582 -3.087 12.594 1.00 96.06 159 ARG A N 1
ATOM 1285 C CA . ARG A 1 159 ? -7.773 -4.178 13.561 1.00 96.06 159 ARG A CA 1
ATOM 1286 C C . ARG A 1 159 ? -7.977 -3.667 14.980 1.00 96.06 159 ARG A C 1
ATOM 1288 O O . ARG A 1 159 ? -8.757 -4.257 15.734 1.00 96.06 159 ARG A O 1
ATOM 1295 N N . GLU A 1 160 ? -7.265 -2.618 15.362 1.00 96.75 160 GLU A N 1
ATOM 1296 C CA . GLU A 1 160 ? -7.377 -2.018 16.689 1.00 96.75 160 GLU A CA 1
ATOM 1297 C C . GLU A 1 160 ? -8.760 -1.405 16.902 1.00 96.75 160 GLU A C 1
ATOM 1299 O O . GLU A 1 160 ? -9.407 -1.724 17.902 1.00 96.75 160 GLU A O 1
ATOM 1304 N N . ILE A 1 161 ? -9.251 -0.640 15.924 1.00 97.06 161 ILE A N 1
ATOM 1305 C CA . ILE A 1 161 ? -10.602 -0.068 15.934 1.00 97.06 161 ILE A CA 1
ATOM 1306 C C . ILE A 1 161 ? -11.649 -1.182 16.001 1.00 97.06 161 ILE A C 1
ATOM 1308 O O . ILE A 1 161 ? -12.490 -1.178 16.899 1.00 97.06 161 ILE A O 1
ATOM 1312 N N . ASN A 1 162 ? -11.552 -2.200 15.139 1.00 95.69 162 ASN A N 1
ATOM 1313 C CA . ASN A 1 162 ? -12.483 -3.329 15.169 1.00 95.69 162 ASN A CA 1
ATOM 1314 C C . ASN A 1 162 ? -12.450 -4.080 16.512 1.00 95.69 162 ASN A C 1
ATOM 1316 O O . ASN A 1 162 ? -13.482 -4.513 17.024 1.00 95.69 162 ASN A O 1
ATOM 1320 N N . THR A 1 163 ? -11.277 -4.215 17.132 1.00 95.25 1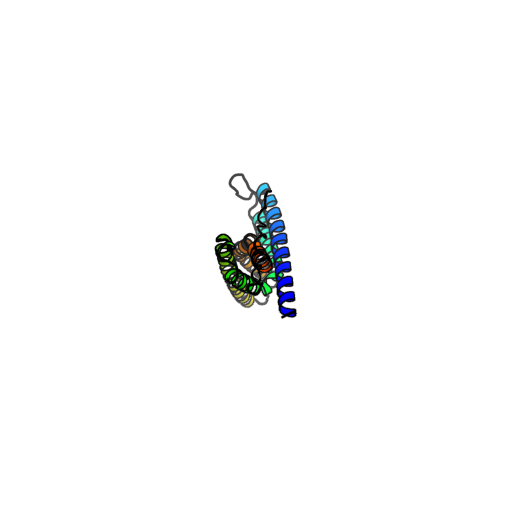63 THR A N 1
ATOM 1321 C CA . THR A 1 163 ? -11.151 -4.831 18.460 1.00 95.25 163 THR A CA 1
ATOM 1322 C C . THR A 1 163 ? -11.796 -3.972 19.545 1.00 95.25 163 THR A C 1
ATOM 1324 O O . THR A 1 163 ? -12.487 -4.515 20.408 1.00 95.25 163 THR A O 1
ATOM 1327 N N . ALA A 1 164 ? -11.595 -2.653 19.508 1.00 94.69 164 ALA A N 1
ATOM 1328 C CA . ALA A 1 164 ? -12.218 -1.719 20.438 1.00 94.69 164 ALA A CA 1
ATOM 1329 C C . ALA A 1 164 ? -13.744 -1.729 20.293 1.00 94.69 164 ALA A C 1
ATOM 1331 O O . ALA A 1 164 ? -14.447 -1.885 21.288 1.00 94.69 164 ALA A O 1
ATOM 1332 N N . ALA A 1 165 ? -14.255 -1.690 19.061 1.00 92.88 165 ALA A N 1
ATOM 1333 C CA . ALA A 1 165 ? -15.686 -1.720 18.771 1.00 92.88 165 ALA A CA 1
ATOM 1334 C C . ALA A 1 165 ? -16.359 -2.997 19.288 1.00 92.88 165 ALA A C 1
ATOM 1336 O O . ALA A 1 165 ? -17.440 -2.946 19.864 1.00 92.88 165 ALA A O 1
ATOM 1337 N N . ARG A 1 166 ? -15.693 -4.152 19.163 1.00 90.62 166 ARG A N 1
ATOM 1338 C CA . ARG A 1 166 ? -16.205 -5.431 19.689 1.00 90.62 166 ARG A CA 1
ATOM 1339 C C . ARG A 1 166 ? -16.171 -5.529 21.216 1.00 90.62 166 ARG A C 1
ATOM 1341 O O . ARG A 1 166 ? -16.871 -6.371 21.770 1.00 90.62 166 ARG A O 1
ATOM 1348 N N . LYS A 1 167 ? -15.336 -4.726 21.881 1.00 89.44 167 LYS A N 1
ATOM 1349 C CA . LYS A 1 167 ? -15.236 -4.652 23.348 1.00 89.44 167 LYS A CA 1
ATOM 1350 C C . LYS A 1 167 ? -16.105 -3.549 23.947 1.00 89.44 167 LYS A C 1
ATOM 1352 O O . LYS A 1 167 ? -16.306 -3.554 25.160 1.00 89.44 167 LYS A O 1
ATOM 1357 N N . ALA A 1 168 ? -16.581 -2.610 23.131 1.00 84.00 168 ALA A N 1
ATOM 1358 C CA . ALA A 1 168 ? -17.412 -1.517 23.595 1.00 84.00 168 ALA A CA 1
ATOM 1359 C C . ALA A 1 168 ? -18.695 -2.074 24.240 1.00 84.00 168 ALA A C 1
ATOM 1361 O O . ALA 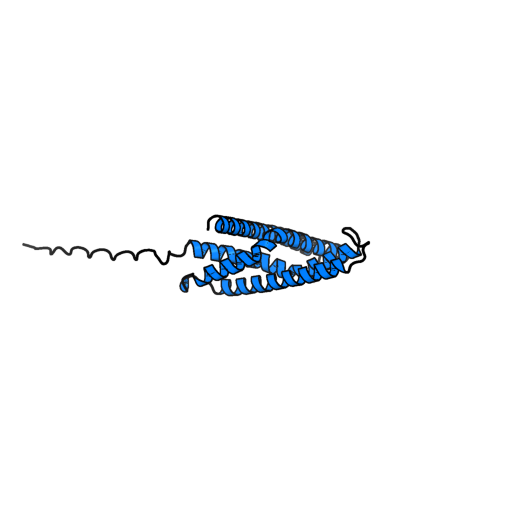A 1 168 ? -19.303 -3.002 23.691 1.00 84.00 168 ALA A O 1
ATOM 1362 N N . PRO A 1 169 ? -19.109 -1.545 25.405 1.00 70.75 169 PRO A N 1
ATOM 1363 C CA . PRO A 1 169 ? -20.377 -1.912 26.014 1.00 70.75 169 PRO A CA 1
ATOM 1364 C C . PRO A 1 169 ? -21.507 -1.701 25.012 1.00 70.75 169 PRO A C 1
ATOM 1366 O O . PRO A 1 169 ? -21.555 -0.680 24.324 1.00 70.75 169 PRO A O 1
ATOM 1369 N N . SER A 1 170 ? -22.420 -2.666 24.923 1.00 63.50 170 SER A N 1
ATOM 1370 C CA . SER A 1 170 ? -23.582 -2.503 24.059 1.00 63.50 170 SER A CA 1
ATOM 1371 C C . SER A 1 170 ? -24.400 -1.301 24.554 1.00 63.50 170 SER A C 1
ATOM 1373 O O . SER A 1 170 ? -24.683 -1.245 25.751 1.00 63.50 170 SER A O 1
ATOM 1375 N N . PRO A 1 171 ? -24.835 -0.374 23.682 1.00 58.66 171 PRO A N 1
ATOM 1376 C CA . PRO A 1 171 ? -25.691 0.751 24.079 1.00 58.66 171 PRO A CA 1
ATOM 1377 C C . PRO A 1 171 ? -27.012 0.313 24.734 1.00 58.66 171 PRO A C 1
ATOM 1379 O O . PRO A 1 171 ? -27.674 1.102 25.397 1.00 58.66 171 PRO A O 1
ATOM 1382 N N . LEU A 1 172 ? -27.394 -0.954 24.541 1.00 55.47 172 LEU A N 1
ATOM 1383 C CA . LEU A 1 172 ? -28.585 -1.589 25.104 1.00 55.47 172 LEU A CA 1
ATOM 1384 C C . LEU A 1 172 ? -28.305 -2.389 26.387 1.00 55.47 172 LEU A C 1
ATOM 1386 O O . LEU A 1 172 ? -29.204 -3.058 26.895 1.00 55.47 172 LEU A O 1
ATOM 1390 N N . ALA A 1 173 ? -27.070 -2.382 26.896 1.00 55.44 173 ALA A N 1
ATOM 1391 C CA . ALA A 1 173 ? -26.749 -3.075 28.133 1.00 55.44 173 ALA A CA 1
ATOM 1392 C C . ALA A 1 173 ? -27.479 -2.384 29.301 1.00 55.44 173 ALA A C 1
ATOM 1394 O O . ALA A 1 173 ? -27.296 -1.181 29.498 1.00 55.44 173 ALA A O 1
ATOM 1395 N N . PRO A 1 174 ? -28.311 -3.107 30.074 1.00 52.88 174 PRO A N 1
ATOM 1396 C CA . PRO A 1 174 ? -29.003 -2.518 31.209 1.00 52.88 174 PRO A CA 1
ATOM 1397 C C . PRO A 1 174 ? -27.986 -1.988 32.220 1.00 52.88 174 PRO A C 1
ATOM 1399 O O . PRO A 1 174 ? -27.038 -2.685 32.591 1.00 52.88 174 PRO A O 1
ATOM 1402 N N . THR A 1 175 ? -28.191 -0.749 32.664 1.00 57.38 175 THR A N 1
ATOM 1403 C CA . THR A 1 175 ? -27.401 -0.127 33.725 1.00 57.38 175 THR A CA 1
ATOM 1404 C C . THR A 1 175 ? -27.433 -1.039 34.956 1.00 57.38 175 THR A C 1
ATOM 1406 O O . THR A 1 175 ? -28.531 -1.418 35.378 1.00 57.38 175 THR A O 1
ATOM 1409 N N . PRO A 1 176 ? -26.282 -1.419 35.543 1.00 62.03 176 PRO A N 1
ATOM 1410 C CA . PRO A 1 176 ? -26.271 -2.221 36.759 1.00 62.03 176 PRO A CA 1
ATOM 1411 C C . PRO A 1 176 ? -27.110 -1.527 37.833 1.00 62.03 176 PRO A C 1
ATOM 1413 O O . PRO A 1 176 ? -26.858 -0.367 38.166 1.00 62.03 176 PRO A O 1
ATOM 1416 N N . ALA A 1 177 ? -28.136 -2.217 38.337 1.00 65.38 177 ALA A N 1
ATOM 1417 C CA . ALA A 1 177 ? -28.990 -1.673 39.381 1.00 65.38 177 ALA A CA 1
ATOM 1418 C C . ALA A 1 177 ? -28.136 -1.355 40.623 1.00 65.38 177 ALA A C 1
ATOM 1420 O O . ALA A 1 177 ? -27.301 -2.184 41.005 1.00 65.38 177 ALA A O 1
ATOM 1421 N N . PRO A 1 178 ? -28.311 -0.179 41.254 1.00 63.06 178 PRO A N 1
ATOM 1422 C CA . PRO A 1 178 ? -27.578 0.160 42.464 1.00 63.06 178 PRO A CA 1
ATOM 1423 C C . PRO A 1 178 ? -27.840 -0.895 43.544 1.00 63.06 178 PRO A C 1
ATOM 1425 O O . PRO A 1 178 ? -28.980 -1.315 43.755 1.00 63.06 178 PRO A O 1
ATOM 1428 N N . ALA A 1 179 ? -26.767 -1.344 44.201 1.00 70.06 179 ALA A N 1
ATOM 1429 C CA . ALA A 1 179 ? -26.851 -2.336 45.265 1.00 70.06 179 ALA A CA 1
ATOM 1430 C C . ALA A 1 179 ? -27.792 -1.837 46.380 1.00 70.06 179 ALA A C 1
ATOM 1432 O O . ALA A 1 179 ? -27.730 -0.654 46.737 1.00 70.06 179 ALA A O 1
ATOM 1433 N N . PRO A 1 180 ? -28.660 -2.704 46.934 1.00 64.25 180 PRO A N 1
ATOM 1434 C CA . PRO A 1 180 ? -29.565 -2.305 48.000 1.00 64.25 180 PRO A CA 1
ATOM 1435 C C . PRO A 1 180 ? -28.762 -1.810 49.213 1.00 64.25 180 PRO A C 1
ATOM 1437 O O . PRO A 1 180 ? -27.714 -2.384 49.528 1.00 64.25 180 PRO A O 1
ATOM 1440 N N . PRO A 1 181 ? -29.224 -0.745 49.893 1.00 59.88 181 PRO A N 1
ATOM 1441 C CA . PRO A 1 181 ? -28.537 -0.213 51.059 1.00 59.88 181 PRO A CA 1
ATOM 1442 C C . PRO A 1 181 ? -28.417 -1.299 52.130 1.00 59.88 181 PRO A C 1
ATOM 1444 O O . PRO A 1 181 ? -29.379 -2.009 52.424 1.00 59.88 181 PRO A O 1
ATOM 1447 N N . ALA A 1 182 ? -27.216 -1.430 52.695 1.00 65.12 182 ALA A N 1
ATOM 1448 C CA . ALA A 1 182 ? -26.959 -2.340 53.798 1.00 65.12 182 ALA A CA 1
ATOM 1449 C C . ALA A 1 182 ? -27.888 -1.995 54.970 1.00 65.12 182 ALA A C 1
ATOM 1451 O O . ALA A 1 182 ? -27.899 -0.864 55.457 1.00 65.12 182 ALA A O 1
ATOM 1452 N N . ASP A 1 183 ? -28.667 -2.990 55.387 1.00 56.31 183 ASP A N 1
ATOM 1453 C CA . ASP A 1 183 ? -29.626 -2.937 56.484 1.00 56.31 183 ASP A CA 1
ATOM 1454 C C . ASP A 1 183 ? -28.896 -2.566 57.788 1.00 56.31 183 ASP A C 1
ATOM 1456 O O . ASP A 1 183 ? -28.247 -3.398 58.430 1.00 56.31 183 ASP A O 1
ATOM 1460 N N . GLN A 1 184 ? -28.933 -1.282 58.159 1.00 54.50 184 GLN A N 1
ATOM 1461 C CA . GLN A 1 184 ? -28.406 -0.803 59.433 1.00 54.50 184 GLN A CA 1
ATOM 1462 C C . GLN A 1 184 ? -29.363 -1.237 60.544 1.00 54.50 184 GLN A C 1
ATOM 1464 O O . GLN A 1 184 ? -30.259 -0.497 60.947 1.00 54.50 184 GLN A O 1
ATOM 1469 N N . ARG A 1 185 ? -29.177 -2.456 61.058 1.00 55.50 185 ARG A N 1
ATOM 1470 C CA . ARG A 1 185 ? -29.853 -2.892 62.285 1.00 55.50 185 ARG A CA 1
ATOM 1471 C C . ARG A 1 185 ? -29.325 -2.087 63.478 1.00 55.50 185 ARG A C 1
ATOM 1473 O O . ARG A 1 185 ? -28.117 -2.116 63.728 1.00 55.50 185 ARG A O 1
ATOM 1480 N N . PRO A 1 186 ? 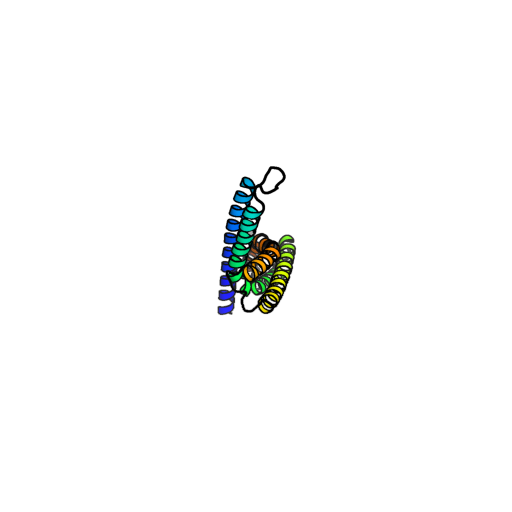-30.188 -1.417 64.259 1.00 50.53 186 PRO A N 1
ATOM 1481 C CA . PRO A 1 186 ? -29.751 -0.720 65.458 1.00 50.53 186 PRO A CA 1
ATOM 1482 C C . PRO A 1 186 ? -29.372 -1.731 66.549 1.00 50.53 186 PRO A C 1
ATOM 1484 O O . PRO A 1 186 ? -30.163 -2.589 66.944 1.00 50.53 186 PRO A O 1
ATOM 1487 N N . LEU A 1 187 ? -28.140 -1.615 67.048 1.00 49.53 187 LEU A N 1
ATOM 1488 C CA . LEU A 1 187 ? -27.664 -2.295 68.251 1.00 49.53 187 LEU A CA 1
ATOM 1489 C C . LEU A 1 187 ? -28.405 -1.733 69.474 1.00 49.53 187 LEU A C 1
ATOM 1491 O O . LEU A 1 187 ? -28.058 -0.675 69.993 1.00 49.53 187 LEU A O 1
ATOM 1495 N N . VAL A 1 188 ? -29.417 -2.458 69.950 1.00 53.16 188 VAL A N 1
ATOM 1496 C CA . VAL A 1 188 ? -30.026 -2.222 71.265 1.00 53.16 188 VAL A CA 1
ATOM 1497 C C . VAL A 1 188 ? -29.087 -2.801 72.328 1.00 53.16 188 VAL A C 1
ATOM 1499 O O . VAL A 1 188 ? -28.949 -4.020 72.435 1.00 53.16 188 VAL A O 1
ATOM 1502 N N . ARG A 1 189 ? -28.423 -1.941 73.110 1.00 52.47 189 ARG A N 1
ATOM 1503 C CA . ARG A 1 189 ? -27.709 -2.345 74.334 1.00 52.47 189 ARG A CA 1
ATOM 1504 C C . ARG A 1 189 ? -28.643 -2.222 75.542 1.00 52.47 189 ARG A C 1
ATOM 1506 O O . ARG A 1 189 ? -29.272 -1.182 75.720 1.00 52.47 189 ARG A O 1
ATOM 1513 N N . LYS A 1 190 ? -28.725 -3.308 76.315 1.00 51.28 190 LYS A N 1
ATOM 1514 C CA . LYS A 1 190 ? -29.267 -3.364 77.680 1.00 51.28 190 LYS A CA 1
ATOM 1515 C C . LYS A 1 190 ? -28.217 -2.910 78.685 1.00 51.28 190 LYS A C 1
ATOM 1517 O O . LYS A 1 190 ? -27.019 -3.119 78.385 1.00 51.28 190 LYS A O 1
#

Foldseek 3Di:
DVVLVVLLVQLVVLLVQLLVQLVVLVVVLVVVQVVQADPVSHGPDPVVNLVSVLVSLVSSVVSCPSNLVCLVVLLVVLVVLLVPADPVLHDPVLVVLSVLLVVLSVQLVVLVVVLVVLVVPDDPPDDPPDPSVSVSVSVSSVSSRVSSVSSSVSVCSSVVSVVSSVVGPDPPPDDPDPDPPDPPDDDDDD

Radius of gyration: 25.47 Å; Cα contacts (8 Å, |Δi|>4): 137; chains: 1; bounding box: 58×24×107 Å

Solvent-accessible surface area (backbone atoms only — not comparable to full-atom values): 10847 Å² total; per-residue (Å²): 114,73,64,59,61,46,53,54,55,50,36,55,49,31,45,53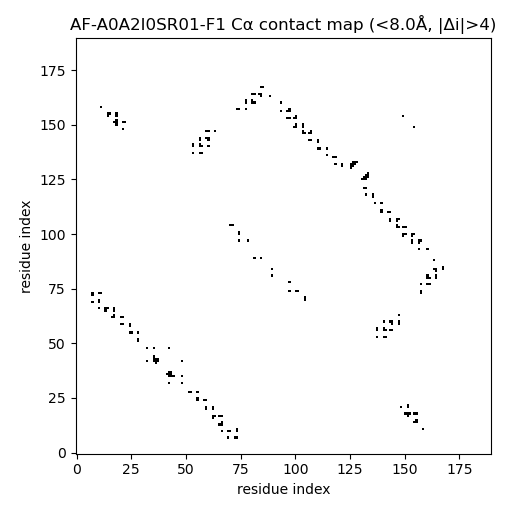,48,27,36,55,49,40,47,53,48,47,58,54,45,51,58,48,46,68,74,44,29,49,100,86,66,49,55,80,46,64,66,66,50,49,56,51,49,43,48,49,23,44,56,42,52,60,47,40,57,74,24,56,87,35,48,65,58,50,50,57,50,31,55,55,38,56,75,70,45,59,75,93,72,64,53,74,66,52,60,53,39,51,52,51,44,49,55,27,48,57,48,51,52,51,53,48,54,53,44,53,54,53,61,71,68,46,57,94,85,50,39,92,90,29,68,76,35,45,52,55,50,40,49,52,27,58,74,39,3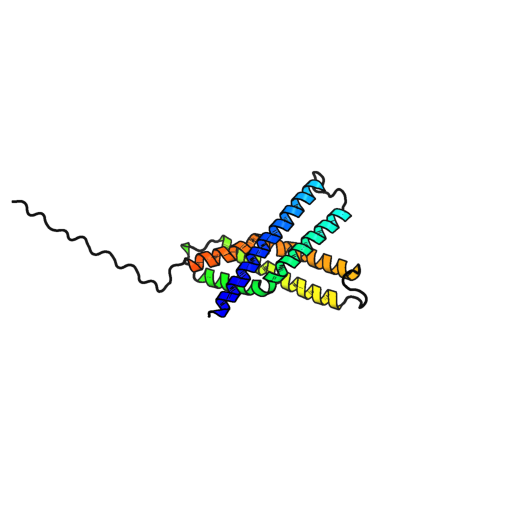5,65,39,51,47,47,41,44,74,40,48,63,50,50,56,51,44,52,52,48,49,73,66,50,78,60,95,80,58,78,76,81,75,80,76,78,79,80,81,79,73,80,84,82,81,130

Sequence (190 aa):
MSADHRAHRDFLRHLDRYVSDSKKTLDAWDAYADEHTDLDGWPYDDHAYGLRASRRDADTAEAFESLRYGARHLLVTAETQLGHLPEGTVQSRWVYQLGVLHAALDRLEQLHEQWLETRDALPATAKAGTTTFDDALAEYHAESWSYLDDWATHGKTLREINTAARKAPSPLAPTPAPAPPADQRPLVRK

Mean predicted aligned error: 7.48 Å

Nearest PDB structures (foldseek):
  7ux1-assembly1_A  TM=2.824E-01  e=8.244E-01  Escherichia coli K-12
  2iub-assembly2_G  TM=3.854E-01  e=5.997E+00  Thermotoga maritima
  5jtg-assembly1_C  TM=3.542E-01  e=7.014E+00  Thermotoga maritima MSB8
  2iub-assembly1_C  TM=3.492E-01  e=8.643E+00  Thermotoga maritima
  2iub-assembly2_I  TM=3.521E-01  e=9.594E+00  Thermotoga maritima

pLDDT: mean 90.95, std 13.13, range [49.53, 98.62]

Organism: NCBI:txid2058924

Secondary structure (DSSP, 8-state):
-HHHHHHHHHHHHHHHHHHHHHHHHHHHHHHHHHHHB-TTS-BSSHHHHHHHHHHHHHHHHHHHHHHHHHHHHHHHHHHHHHHHS-GGG--HHHHHHHHHHHHHHHHHHHHHHHHHHHHHHS-TT--TTSHHHHHHHHHHHHHHHHHHHHHHHHTHHHHHHHHHHHHSPPTTSPPPPPPPPP--------